Protein AF-A0A960NWF8-F1 (afdb_monomer_lite)

pLDDT: mean 80.09, std 14.73, range [43.69, 95.25]

Sequence (189 aa):
WFDFETLVAQGQIHANFGIGDVDDIAQVNILGATKLAMRRAIEGIYPPAAFEQKTEPDLFSSPEEIVKFQPTVSAKIIVDGLALRGFPYPHTGVVKGDARSLCIAMASIIAKVTRDRMLTALESEFPGYGFAQHKGYGTEEHRDALLRLGRTPHHREVFLRKLFAQRVDPDQVDFWAEAQAEENATWEP

Radius of gyration: 27.42 Å; chains: 1; bounding box: 74×62×81 Å

Secondary structure (DSSP, 8-state):
-HHHHHHHHTTS---------HHHHHHHHHHHHHHHHHHHHHHTTS-GGGGS-PPPP-TTS-HHHHHH---S----EEEESS--TT-SS-EEEETT-TTT-HHHHHHHHHHHHHHHHHHHHHHHHSTTS-HHHHTT---HHHHHHHHHH---TTS-HHHHHHHHS----GGGS-HHHHHHHHHTTS---

Foldseek 3Di:
DVVVVVCVVVVVDDWFWFFQALVNCVPQNPLRSVLVRVVRRVCVSPNPVLQDPDPQQDPPRDPVVNVPDDNPDPDEAEDEACDRPPRPGDYHYDDPVLVVDPVRVVNVVVVVVVLLVVQCVVCVVVPQQCCNPCVPPPDPSNLVSCVVVNDDSRDNVVVCCVSPVDPPPPVVPDPVVVVVVVVVPPDDD

Structure (mmCIF, N/CA/C/O backbone):
data_AF-A0A960NWF8-F1
#
_entry.id   AF-A0A960NWF8-F1
#
loop_
_atom_site.group_PDB
_atom_site.id
_atom_site.type_symbol
_atom_site.label_atom_id
_atom_site.label_alt_id
_atom_site.label_comp_id
_atom_site.label_asym_id
_atom_site.label_entity_id
_atom_site.label_seq_id
_atom_site.pdbx_PDB_ins_code
_atom_site.Cartn_x
_atom_site.Cartn_y
_atom_site.Cartn_z
_atom_site.occupancy
_atom_site.B_iso_or_equiv
_atom_site.auth_seq_id
_atom_site.auth_comp_id
_atom_site.auth_asym_id
_atom_site.auth_atom_id
_atom_site.pdbx_PDB_model_num
ATOM 1 N N . TRP A 1 1 ? -11.800 -23.552 5.200 1.00 52.88 1 TRP A N 1
ATOM 2 C CA . TRP A 1 1 ? -12.265 -22.803 4.012 1.00 52.88 1 TRP A CA 1
ATOM 3 C C . TRP A 1 1 ? -13.759 -22.524 4.084 1.00 52.88 1 TRP A C 1
ATOM 5 O O . TRP A 1 1 ? -14.101 -21.352 4.082 1.00 52.88 1 TRP A O 1
ATOM 15 N N . PHE A 1 2 ? -14.614 -23.536 4.284 1.00 57.06 2 PHE A N 1
ATOM 16 C CA . PHE A 1 2 ? -16.055 -23.340 4.540 1.00 57.06 2 PHE A CA 1
ATOM 17 C C . PHE A 1 2 ? -16.358 -22.362 5.690 1.00 57.06 2 PHE A C 1
ATOM 19 O O . PHE A 1 2 ? -17.230 -21.508 5.557 1.00 57.06 2 PHE A O 1
ATOM 26 N N . ASP A 1 3 ? -15.584 -22.418 6.778 1.00 71.12 3 ASP A N 1
ATOM 27 C CA . ASP A 1 3 ? -15.784 -21.508 7.913 1.00 71.12 3 ASP A CA 1
ATOM 28 C C . ASP A 1 3 ? -15.510 -20.041 7.552 1.00 71.12 3 ASP A C 1
ATOM 30 O O . ASP A 1 3 ? -16.239 -19.161 7.983 1.00 71.12 3 ASP A O 1
ATOM 34 N N . PHE A 1 4 ? -14.511 -19.753 6.708 1.00 67.50 4 PHE A N 1
ATOM 35 C CA . PHE A 1 4 ? -14.195 -18.375 6.309 1.00 67.50 4 PHE A CA 1
ATOM 36 C C . PHE A 1 4 ? -15.282 -17.780 5.410 1.00 67.50 4 PHE A C 1
ATOM 38 O O . PHE A 1 4 ? -15.725 -16.662 5.648 1.00 67.50 4 PHE A O 1
ATOM 45 N N . GLU A 1 5 ? -15.751 -18.532 4.410 1.00 71.81 5 GLU A N 1
ATOM 46 C CA . GLU A 1 5 ? -16.853 -18.090 3.545 1.00 71.81 5 GLU A CA 1
ATOM 47 C C . GLU A 1 5 ? -18.146 -17.889 4.340 1.00 71.81 5 GLU A C 1
ATOM 49 O O . GLU A 1 5 ? -18.874 -16.929 4.101 1.00 71.81 5 GLU A O 1
ATOM 54 N N . THR A 1 6 ? -18.382 -18.733 5.346 1.00 78.75 6 THR A N 1
ATOM 55 C CA . THR A 1 6 ? -19.509 -18.587 6.273 1.00 78.75 6 THR A CA 1
ATOM 56 C C . THR A 1 6 ? -19.376 -17.318 7.119 1.00 78.75 6 THR A C 1
ATOM 58 O O . THR A 1 6 ? -20.336 -16.560 7.228 1.00 78.75 6 THR A O 1
ATOM 61 N N . LEU A 1 7 ? -18.190 -17.035 7.666 1.00 77.12 7 LEU A N 1
ATOM 62 C CA . LEU A 1 7 ? -17.922 -15.820 8.447 1.00 77.12 7 LEU A CA 1
ATOM 63 C C . LEU A 1 7 ? -18.061 -14.545 7.603 1.00 77.12 7 LEU A C 1
ATOM 65 O O . LEU A 1 7 ? -18.583 -13.539 8.085 1.00 77.12 7 LEU A O 1
ATOM 69 N N . VAL A 1 8 ? -17.634 -14.583 6.339 1.00 76.56 8 VAL A N 1
ATOM 70 C CA . VAL A 1 8 ? -17.842 -13.480 5.389 1.00 76.56 8 VAL A CA 1
ATOM 71 C C . VAL A 1 8 ? -19.330 -13.318 5.067 1.00 76.56 8 VAL A C 1
ATOM 73 O O . VAL A 1 8 ? -19.843 -12.204 5.125 1.00 76.56 8 VAL A O 1
ATOM 76 N N . ALA A 1 9 ? -20.050 -14.412 4.796 1.00 77.69 9 ALA A N 1
ATOM 77 C CA . ALA A 1 9 ? -21.486 -14.382 4.506 1.00 77.69 9 ALA A CA 1
ATOM 78 C C . ALA A 1 9 ? -22.323 -13.881 5.695 1.00 77.69 9 ALA A C 1
ATOM 80 O O . ALA A 1 9 ? -23.347 -13.228 5.505 1.00 77.69 9 ALA A O 1
ATOM 81 N N . GLN A 1 10 ? -21.870 -14.147 6.919 1.00 83.38 10 GLN A N 1
ATOM 82 C CA . GLN A 1 10 ? -22.474 -13.650 8.156 1.00 83.38 10 GLN A CA 1
ATOM 83 C C . GLN A 1 10 ? -22.065 -12.207 8.496 1.00 83.38 10 GLN A C 1
ATOM 85 O O . GLN A 1 10 ? -22.509 -11.683 9.516 1.00 83.38 10 GLN A O 1
ATOM 90 N N . GLY A 1 11 ? -21.217 -11.563 7.684 1.00 76.31 11 GLY A N 1
ATOM 91 C CA . GLY A 1 11 ? -20.742 -10.199 7.934 1.00 76.31 11 GLY A CA 1
ATOM 92 C C . GLY A 1 11 ? -19.838 -10.082 9.164 1.00 76.31 11 GLY A C 1
ATOM 93 O O . GLY A 1 11 ? -19.737 -9.014 9.755 1.00 76.31 11 GLY A O 1
ATOM 94 N N . GLN A 1 12 ? -19.200 -11.175 9.589 1.00 79.06 12 GLN A N 1
ATOM 95 C CA . GLN A 1 12 ? -18.272 -11.168 10.725 1.00 79.06 12 GLN A CA 1
ATOM 96 C C . GLN A 1 12 ? -16.846 -10.804 10.304 1.00 79.06 12 GLN A C 1
ATOM 98 O O . GLN A 1 12 ? -16.050 -10.347 11.125 1.00 79.06 12 GLN A O 1
ATOM 103 N N . ILE A 1 13 ? -16.517 -10.991 9.023 1.00 82.00 13 ILE A N 1
ATOM 104 C CA . ILE A 1 13 ? -15.239 -10.595 8.435 1.00 82.00 13 ILE A CA 1
ATOM 105 C C . ILE A 1 13 ? -15.511 -9.730 7.211 1.00 82.00 13 ILE A C 1
ATOM 107 O O . ILE A 1 13 ? -16.174 -10.154 6.267 1.00 82.00 13 ILE A O 1
ATOM 111 N N . HIS A 1 14 ? -14.923 -8.539 7.210 1.00 85.06 14 HIS A N 1
ATOM 112 C CA . HIS A 1 14 ? -14.897 -7.654 6.057 1.00 85.06 14 HIS A CA 1
ATOM 113 C C . HIS A 1 14 ? -13.461 -7.503 5.567 1.00 85.06 14 HIS A C 1
ATOM 115 O O . HIS A 1 14 ? -12.535 -7.332 6.360 1.00 85.06 14 HIS A O 1
ATOM 121 N N . ALA A 1 15 ? -13.281 -7.552 4.252 1.00 86.56 15 ALA A N 1
ATOM 122 C CA . ALA A 1 15 ? -11.997 -7.354 3.605 1.00 86.56 15 ALA A CA 1
ATOM 123 C C . ALA A 1 15 ? -12.149 -6.301 2.510 1.00 86.56 15 ALA A C 1
ATOM 125 O O . ALA A 1 15 ? -13.003 -6.424 1.635 1.00 86.56 15 ALA A O 1
ATOM 126 N N . ASN A 1 16 ? -11.300 -5.281 2.554 1.00 91.12 16 ASN A N 1
ATOM 127 C CA . ASN A 1 16 ? -11.173 -4.293 1.495 1.00 91.12 16 ASN A CA 1
ATOM 128 C C . ASN A 1 16 ? -9.688 -3.953 1.304 1.00 91.12 16 ASN A C 1
ATOM 130 O O . ASN A 1 16 ? -8.864 -4.201 2.189 1.00 91.12 16 ASN A O 1
ATOM 134 N N . PHE A 1 17 ? -9.334 -3.417 0.144 1.00 93.31 17 PHE A N 1
ATOM 135 C CA . PHE A 1 17 ? -7.993 -2.952 -0.171 1.00 93.31 17 PHE A CA 1
ATOM 136 C C . PHE A 1 17 ? -8.062 -1.554 -0.782 1.00 93.31 17 PHE A C 1
ATOM 138 O O . PHE A 1 17 ? -8.995 -1.204 -1.496 1.00 93.31 17 PHE A O 1
ATOM 145 N N . GLY A 1 18 ? -7.039 -0.753 -0.511 1.00 94.50 18 GLY A N 1
ATOM 146 C CA . GLY A 1 18 ? -6.855 0.549 -1.131 1.00 94.50 18 GLY A CA 1
ATOM 147 C C . GLY A 1 18 ? -5.618 0.535 -2.012 1.00 94.50 18 GLY A C 1
ATOM 148 O O . GLY A 1 18 ? -4.640 -0.157 -1.725 1.00 94.50 18 GLY A O 1
ATOM 149 N N . ILE A 1 19 ? -5.664 1.308 -3.088 1.00 94.31 19 ILE A N 1
ATOM 150 C CA . ILE A 1 19 ? -4.536 1.507 -3.997 1.00 94.31 19 ILE A CA 1
ATOM 151 C C . ILE A 1 19 ? -3.941 2.883 -3.707 1.00 94.31 19 ILE A C 1
ATOM 153 O O . ILE A 1 19 ? -4.686 3.811 -3.407 1.00 94.31 19 ILE A O 1
ATOM 157 N N . GLY A 1 20 ? -2.616 2.995 -3.766 1.00 93.75 20 GLY A N 1
ATOM 158 C CA . GLY A 1 20 ? -1.896 4.260 -3.896 1.00 93.75 20 GLY A CA 1
ATOM 159 C C . GLY A 1 20 ? -1.115 4.191 -5.200 1.00 93.75 20 GLY A C 1
ATOM 160 O O . GLY A 1 20 ? -0.219 3.349 -5.318 1.00 93.75 20 GLY A O 1
ATOM 161 N N . ASP A 1 21 ? -1.520 4.970 -6.194 1.00 92.06 21 ASP A N 1
ATOM 162 C CA . ASP A 1 21 ? -0.979 4.881 -7.549 1.00 92.06 21 ASP A CA 1
ATOM 163 C C . ASP A 1 21 ? 0.317 5.695 -7.716 1.00 92.06 21 ASP A C 1
ATOM 165 O O . ASP A 1 21 ? 0.912 6.198 -6.757 1.00 92.06 21 ASP A O 1
ATOM 169 N N . VAL A 1 22 ? 0.826 5.750 -8.947 1.00 91.25 22 VAL A N 1
ATOM 170 C CA . VAL A 1 22 ? 2.068 6.467 -9.254 1.00 91.25 22 VAL A CA 1
ATOM 171 C C . VAL A 1 22 ? 1.901 7.978 -9.088 1.00 91.25 22 VAL A C 1
ATOM 173 O O . VAL A 1 22 ? 2.852 8.632 -8.651 1.00 91.25 22 VAL A O 1
ATOM 176 N N . ASP A 1 23 ? 0.710 8.513 -9.350 1.00 91.50 23 ASP A N 1
ATOM 177 C CA . ASP A 1 23 ? 0.408 9.936 -9.211 1.00 91.50 23 ASP A CA 1
ATOM 178 C C . ASP A 1 23 ? 0.328 10.326 -7.732 1.00 91.50 23 ASP A C 1
ATOM 180 O O . ASP A 1 23 ? 0.939 11.316 -7.320 1.00 91.50 23 ASP A O 1
ATOM 184 N N . ASP A 1 24 ? -0.304 9.497 -6.897 1.00 91.88 24 ASP A N 1
ATOM 185 C CA . ASP A 1 24 ? -0.288 9.640 -5.441 1.00 91.88 24 ASP A CA 1
ATOM 186 C C . ASP A 1 24 ? 1.165 9.660 -4.927 1.00 91.88 24 ASP A C 1
ATOM 188 O O . ASP A 1 24 ? 1.549 10.518 -4.128 1.00 91.88 24 ASP A O 1
ATOM 192 N N . ILE A 1 25 ? 2.016 8.740 -5.401 1.00 91.25 25 ILE A N 1
ATOM 193 C CA . ILE A 1 25 ? 3.436 8.687 -5.008 1.00 91.25 25 ILE A CA 1
ATOM 194 C C . ILE A 1 25 ? 4.177 9.954 -5.444 1.00 91.25 25 ILE A C 1
ATOM 196 O O . ILE A 1 25 ? 5.028 10.443 -4.694 1.00 91.25 25 ILE A O 1
ATOM 200 N N . ALA A 1 26 ? 3.880 10.486 -6.628 1.00 88.56 26 ALA A N 1
ATOM 201 C CA . ALA A 1 26 ? 4.483 11.719 -7.119 1.00 88.56 26 ALA A CA 1
ATOM 202 C C . ALA A 1 26 ? 4.068 12.938 -6.276 1.00 88.56 26 ALA A C 1
ATOM 204 O O . ALA A 1 26 ? 4.905 13.801 -6.009 1.00 88.56 26 ALA A O 1
ATOM 205 N N . GLN A 1 27 ? 2.817 12.985 -5.811 1.00 91.25 27 GLN A N 1
ATOM 206 C CA . GLN A 1 27 ? 2.274 14.099 -5.028 1.00 91.25 27 GLN A CA 1
ATOM 207 C C . GLN A 1 27 ? 2.697 14.068 -3.556 1.00 91.25 27 GLN A C 1
ATOM 209 O O . GLN A 1 27 ? 3.082 15.095 -2.997 1.00 91.25 27 GLN A O 1
ATOM 214 N N . VAL A 1 28 ? 2.609 12.903 -2.906 1.00 90.56 28 VAL A N 1
ATOM 215 C CA . VAL A 1 28 ? 2.734 12.789 -1.442 1.00 90.56 28 VAL A CA 1
ATOM 216 C C . VAL A 1 28 ? 3.849 11.857 -0.983 1.00 90.56 28 VAL A C 1
ATOM 218 O O . VAL A 1 28 ? 3.893 11.531 0.199 1.00 90.56 28 VAL A O 1
ATOM 221 N N . ASN A 1 29 ? 4.765 11.465 -1.877 1.00 91.94 29 ASN A N 1
ATOM 222 C CA . ASN A 1 29 ? 5.831 10.476 -1.666 1.00 91.94 29 ASN A CA 1
ATOM 223 C C . ASN A 1 29 ? 5.324 9.052 -1.352 1.00 91.94 29 ASN A C 1
ATOM 225 O O . ASN A 1 29 ? 4.137 8.804 -1.150 1.00 91.94 29 ASN A O 1
ATOM 229 N N . ILE A 1 30 ? 6.244 8.081 -1.301 1.00 90.19 30 ILE A N 1
ATOM 230 C CA . ILE A 1 30 ? 5.895 6.664 -1.104 1.00 90.19 30 ILE A CA 1
ATOM 231 C C . ILE A 1 30 ? 5.232 6.381 0.254 1.00 90.19 30 ILE A C 1
ATOM 233 O O . ILE A 1 30 ? 4.310 5.568 0.334 1.00 90.19 30 ILE A O 1
ATOM 237 N N . LEU A 1 31 ? 5.663 7.059 1.323 1.00 91.44 31 LEU A N 1
ATOM 238 C CA . LEU A 1 31 ? 5.079 6.890 2.654 1.00 91.44 31 LEU A CA 1
ATOM 239 C C . LEU A 1 31 ? 3.694 7.543 2.724 1.00 91.44 31 LEU A C 1
ATOM 241 O O . LEU A 1 31 ? 2.781 6.977 3.325 1.00 91.44 31 LEU A O 1
ATOM 245 N N . GLY A 1 32 ? 3.513 8.708 2.097 1.00 92.19 32 GLY A N 1
ATOM 246 C CA . GLY A 1 32 ? 2.207 9.356 1.983 1.00 92.19 32 GLY A CA 1
ATOM 247 C C . GLY A 1 32 ? 1.216 8.521 1.178 1.00 92.19 32 GLY A C 1
ATOM 248 O O . GLY A 1 32 ? 0.111 8.280 1.658 1.00 92.19 32 GLY A O 1
ATOM 249 N N . ALA A 1 33 ? 1.631 7.991 0.026 1.00 93.44 33 ALA A N 1
ATOM 250 C CA . ALA A 1 33 ? 0.800 7.117 -0.799 1.00 93.44 33 ALA A CA 1
ATOM 251 C C . ALA A 1 33 ? 0.422 5.823 -0.062 1.00 93.44 33 ALA A C 1
ATOM 253 O O . ALA A 1 33 ? -0.719 5.375 -0.137 1.00 93.44 33 ALA A O 1
ATOM 254 N N . THR A 1 34 ? 1.342 5.264 0.734 1.00 93.12 34 THR A N 1
ATOM 255 C CA . THR A 1 34 ? 1.047 4.113 1.605 1.00 93.12 34 THR A CA 1
ATOM 256 C C . THR A 1 34 ? -0.038 4.455 2.630 1.00 93.12 34 THR A C 1
ATOM 258 O O . THR A 1 34 ? -1.005 3.708 2.775 1.00 93.12 34 THR A O 1
ATOM 261 N N . LYS A 1 35 ? 0.068 5.609 3.307 1.00 93.94 35 LYS A N 1
ATOM 262 C CA . LYS A 1 35 ? -0.966 6.080 4.247 1.00 93.94 35 LYS A CA 1
ATOM 263 C C . LYS A 1 35 ? -2.312 6.302 3.555 1.00 93.94 35 LYS A C 1
ATOM 265 O O . LYS A 1 35 ? -3.348 5.966 4.121 1.00 93.94 35 LYS A O 1
ATOM 270 N N . LEU A 1 36 ? -2.301 6.840 2.339 1.00 93.81 36 LEU A N 1
ATOM 271 C CA . LEU A 1 36 ? -3.507 7.074 1.551 1.00 93.81 36 LEU A CA 1
ATOM 272 C C . LEU A 1 36 ? -4.181 5.761 1.132 1.00 93.81 36 LEU A C 1
ATOM 274 O O . LEU A 1 36 ? -5.393 5.626 1.284 1.00 93.81 36 LEU A O 1
ATOM 278 N N . ALA A 1 37 ? -3.400 4.776 0.688 1.00 95.25 37 ALA A N 1
ATOM 279 C CA . ALA A 1 37 ? -3.887 3.438 0.371 1.00 95.25 37 ALA A CA 1
ATOM 280 C C . ALA A 1 37 ? -4.506 2.756 1.603 1.00 95.25 37 ALA A C 1
ATOM 282 O O . ALA A 1 37 ? -5.609 2.221 1.525 1.00 95.25 37 ALA A O 1
ATOM 283 N N . MET A 1 38 ? -3.845 2.836 2.764 1.00 94.25 38 MET A N 1
ATOM 284 C CA . MET A 1 38 ? -4.387 2.319 4.027 1.00 94.25 38 MET A CA 1
ATOM 285 C C . MET A 1 38 ? -5.692 3.018 4.418 1.00 94.25 38 MET A C 1
ATOM 287 O O . MET A 1 38 ? -6.641 2.349 4.817 1.00 94.25 38 MET A O 1
ATOM 291 N N . ARG A 1 39 ? -5.774 4.346 4.264 1.00 92.62 39 ARG A N 1
ATOM 292 C CA . ARG A 1 39 ? -7.006 5.102 4.523 1.00 92.62 39 ARG A CA 1
ATOM 293 C C . ARG A 1 39 ? -8.147 4.625 3.622 1.00 92.62 39 ARG A C 1
ATOM 295 O O . ARG A 1 39 ? -9.194 4.261 4.138 1.00 92.62 39 ARG A O 1
ATOM 302 N N . ARG A 1 40 ? -7.914 4.540 2.306 1.00 94.50 40 ARG A N 1
ATOM 303 C CA . ARG A 1 40 ? -8.896 4.043 1.322 1.00 94.50 40 ARG A CA 1
ATOM 304 C C . ARG A 1 40 ? -9.381 2.625 1.667 1.00 94.50 40 ARG A C 1
ATOM 306 O O . ARG A 1 40 ? -10.570 2.349 1.555 1.00 94.50 40 ARG A O 1
ATOM 313 N N . ALA A 1 41 ? -8.486 1.746 2.129 1.00 92.94 41 ALA A N 1
ATOM 314 C CA . ALA A 1 41 ? -8.846 0.390 2.552 1.00 92.94 41 ALA A CA 1
ATOM 315 C C . ALA A 1 41 ? -9.791 0.385 3.766 1.00 92.94 41 ALA A C 1
ATOM 317 O O . ALA A 1 41 ? -10.760 -0.366 3.794 1.00 92.94 41 ALA A O 1
ATOM 318 N N . ILE A 1 42 ? -9.509 1.228 4.761 1.00 89.88 42 ILE A N 1
ATOM 319 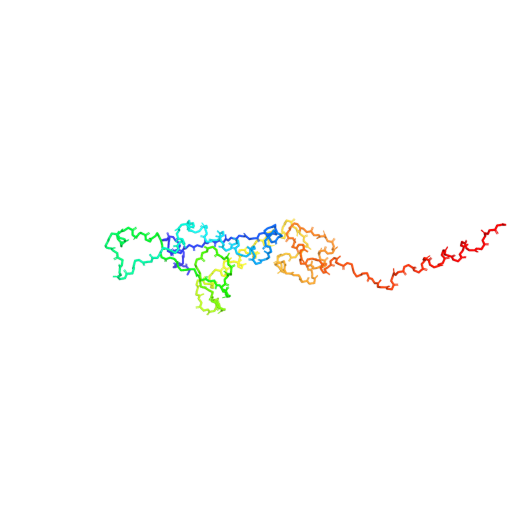C CA . ILE A 1 42 ? -10.281 1.329 6.005 1.00 89.88 42 ILE A CA 1
ATOM 320 C C . ILE A 1 42 ? -11.653 1.969 5.753 1.00 89.88 42 ILE A C 1
ATOM 322 O O . ILE A 1 42 ? -12.676 1.416 6.159 1.00 89.88 42 ILE A O 1
ATOM 326 N N . GLU A 1 43 ? -11.677 3.095 5.037 1.00 89.94 43 GLU A N 1
ATOM 327 C CA . GLU A 1 43 ? -12.899 3.837 4.683 1.00 89.94 43 GLU A CA 1
ATOM 328 C C . GLU A 1 43 ? -13.846 3.018 3.798 1.00 89.94 43 GLU A C 1
ATOM 330 O O . GLU A 1 43 ? -15.055 3.235 3.796 1.00 89.94 43 GLU A O 1
ATOM 335 N N . GLY A 1 44 ? -13.305 2.054 3.053 1.00 88.38 44 GLY A N 1
ATOM 336 C CA . GLY A 1 44 ? -14.095 1.134 2.252 1.00 88.38 44 GLY A CA 1
ATOM 337 C C . GLY A 1 44 ? -14.759 0.005 3.051 1.00 88.38 44 GLY A C 1
ATOM 338 O O . GLY A 1 44 ? -15.545 -0.743 2.472 1.00 88.38 44 GLY A O 1
ATOM 339 N N . ILE A 1 45 ? -14.439 -0.165 4.339 1.00 86.31 45 ILE A N 1
ATOM 340 C CA . ILE A 1 45 ? -15.116 -1.126 5.228 1.00 86.31 45 ILE A CA 1
ATOM 341 C C . ILE A 1 45 ? -16.145 -0.401 6.095 1.00 86.31 45 ILE A C 1
ATOM 343 O O . ILE A 1 45 ? -17.301 -0.815 6.152 1.00 86.31 45 ILE A O 1
ATOM 347 N N . TYR A 1 46 ? -15.732 0.683 6.755 1.00 83.62 46 TYR A N 1
ATOM 348 C CA . TYR A 1 46 ? -16.598 1.488 7.614 1.00 83.62 46 TYR A CA 1
ATOM 349 C C . TYR A 1 46 ? -16.444 2.981 7.301 1.00 83.62 46 TYR A C 1
ATOM 351 O O . TYR A 1 46 ? -15.366 3.414 6.889 1.00 83.62 46 TYR A O 1
ATOM 359 N N . PRO A 1 47 ? -17.487 3.799 7.534 1.00 81.44 47 PRO A N 1
ATOM 360 C CA . PRO A 1 47 ? -17.391 5.243 7.350 1.00 81.44 47 PRO A CA 1
ATOM 361 C C . PRO A 1 47 ? -16.342 5.859 8.295 1.00 81.44 47 PRO A C 1
ATOM 363 O O . PRO A 1 47 ? -16.172 5.362 9.405 1.00 81.44 47 PRO A O 1
ATOM 366 N N . PRO A 1 48 ? -15.692 6.984 7.939 1.00 79.38 48 PRO A N 1
ATOM 367 C CA . PRO A 1 48 ? -14.669 7.621 8.780 1.00 79.38 48 PRO A CA 1
ATOM 368 C C . PRO A 1 48 ? -15.101 7.866 10.235 1.00 79.38 48 PRO A C 1
ATOM 370 O O . PRO A 1 48 ? -14.313 7.659 11.154 1.00 79.38 48 PRO A O 1
ATOM 373 N N . ALA A 1 49 ? -16.374 8.225 10.446 1.00 75.06 49 ALA A N 1
ATOM 374 C CA . ALA A 1 49 ? -16.963 8.467 11.766 1.00 75.06 49 ALA A CA 1
ATOM 375 C C . ALA A 1 49 ? -16.954 7.233 12.694 1.00 75.06 49 ALA A C 1
ATOM 377 O O . ALA A 1 49 ? -17.096 7.366 13.907 1.00 75.06 49 ALA A O 1
ATOM 378 N N . ALA A 1 50 ? -16.791 6.024 12.146 1.00 73.94 50 ALA A N 1
ATOM 379 C CA . ALA A 1 50 ? -16.662 4.793 12.923 1.00 73.94 50 ALA A CA 1
ATOM 380 C C . ALA A 1 50 ? -15.301 4.655 13.625 1.00 73.94 50 ALA A C 1
ATOM 382 O O . ALA A 1 50 ? -15.196 3.898 14.585 1.00 73.94 50 ALA A O 1
ATOM 383 N N . PHE A 1 51 ? -14.272 5.364 13.154 1.00 73.62 51 PHE A N 1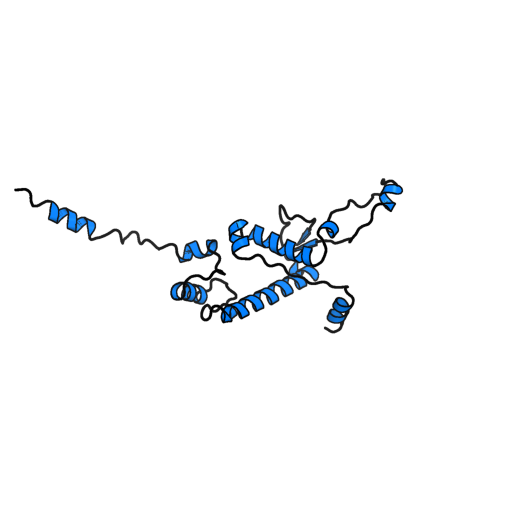
ATOM 384 C CA . PHE A 1 51 ? -12.904 5.272 13.676 1.00 73.62 51 PHE A CA 1
ATOM 385 C C . PHE A 1 51 ? -12.513 6.461 14.556 1.00 73.62 51 PHE A C 1
ATOM 387 O O . PHE A 1 51 ? -11.362 6.563 14.984 1.00 73.62 51 PHE A O 1
ATOM 394 N N . GLU A 1 52 ? -13.449 7.373 14.816 1.00 67.44 52 GLU A N 1
ATOM 395 C CA . GLU A 1 52 ? -13.235 8.458 15.762 1.00 67.44 52 GLU A CA 1
ATOM 396 C C . GLU A 1 52 ? -13.030 7.884 17.163 1.00 67.44 52 GLU A C 1
ATOM 398 O O . GLU A 1 52 ? -13.816 7.069 17.650 1.00 67.44 52 GLU A O 1
ATOM 403 N N . GLN A 1 53 ? -11.963 8.330 17.827 1.00 60.84 53 GLN A N 1
ATOM 404 C CA . GLN A 1 53 ? -11.720 8.011 19.226 1.00 60.84 53 GLN A CA 1
ATOM 405 C C . GLN A 1 53 ? -12.738 8.780 20.072 1.00 60.84 53 GLN A C 1
ATOM 407 O O . GLN A 1 53 ? -12.469 9.878 20.554 1.00 60.84 53 GLN A O 1
ATOM 412 N N . LYS A 1 54 ? -13.942 8.229 20.220 1.00 61.09 54 LYS A N 1
ATOM 413 C CA . LYS A 1 54 ? -14.877 8.717 21.229 1.00 61.09 54 LYS A CA 1
ATOM 414 C C . LYS A 1 54 ? -14.302 8.293 22.579 1.00 61.09 54 LYS A C 1
ATOM 416 O O . LYS A 1 54 ? -14.117 7.099 22.809 1.00 61.09 54 LYS A O 1
ATOM 421 N N . THR A 1 55 ? -13.951 9.254 23.430 1.00 58.59 55 THR A N 1
ATOM 422 C CA . THR A 1 55 ? -13.500 8.980 24.798 1.00 58.59 55 THR A CA 1
ATOM 423 C C . THR A 1 55 ? -14.579 8.151 25.482 1.00 58.59 55 THR A C 1
ATOM 425 O O . THR A 1 55 ? -15.721 8.603 25.569 1.00 58.59 55 THR A O 1
ATOM 428 N N . GLU A 1 56 ? -14.251 6.924 25.889 1.00 61.22 56 GLU A N 1
ATOM 429 C CA . GLU A 1 56 ? -15.188 6.124 26.672 1.00 61.22 56 GLU A CA 1
ATOM 430 C C . GLU A 1 56 ? -15.500 6.889 27.966 1.00 61.22 56 GLU A C 1
ATOM 432 O O . GLU A 1 56 ? -14.567 7.410 28.588 1.00 61.22 56 GLU A O 1
ATOM 437 N N . PRO A 1 57 ? -16.782 6.995 28.357 1.00 64.44 57 PRO A N 1
ATOM 438 C CA . PRO A 1 57 ? -17.156 7.542 29.647 1.00 64.44 57 PRO A CA 1
ATOM 439 C C . PRO A 1 57 ? -16.399 6.781 30.738 1.00 64.44 57 PRO A C 1
ATOM 441 O O . PRO A 1 57 ? -16.469 5.553 30.818 1.00 64.44 57 PRO A O 1
ATOM 444 N N . ASP A 1 58 ? -15.636 7.502 31.544 1.00 69.56 58 ASP A N 1
ATOM 445 C CA . ASP A 1 58 ? -14.923 6.943 32.682 1.00 69.56 58 ASP A CA 1
ATOM 446 C C . ASP A 1 58 ? -15.844 6.811 33.908 1.00 69.56 58 ASP A C 1
ATOM 448 O O . ASP A 1 58 ? -17.025 7.162 33.886 1.00 69.56 58 ASP A O 1
ATOM 452 N N . LEU A 1 59 ? -15.295 6.312 35.020 1.00 68.88 59 LEU A N 1
ATOM 453 C CA . LEU A 1 59 ? -16.031 6.166 36.283 1.00 68.88 59 LEU A CA 1
ATOM 454 C C . LEU A 1 59 ? -16.571 7.492 36.854 1.00 68.88 59 LEU A C 1
ATOM 456 O O . LEU A 1 59 ? -17.399 7.453 37.763 1.00 68.88 59 LEU A O 1
ATOM 460 N N . PHE A 1 60 ? -16.099 8.638 36.358 1.00 78.38 60 PHE A N 1
ATOM 461 C CA . PHE A 1 60 ? -16.494 9.974 36.806 1.00 78.38 60 PHE A CA 1
ATOM 462 C C . PHE A 1 60 ? -17.464 10.663 35.841 1.00 78.38 60 PHE A C 1
ATOM 464 O O . PHE A 1 60 ? -17.922 11.771 36.123 1.00 78.38 60 PHE A O 1
ATOM 471 N N . SER A 1 61 ? -17.794 10.013 34.727 1.00 80.38 61 SER A N 1
ATOM 472 C CA . SER A 1 61 ? -18.707 10.545 33.727 1.00 80.38 61 SER A CA 1
ATOM 473 C C . SER A 1 61 ? -20.141 10.550 34.247 1.00 80.38 61 SER A C 1
ATOM 475 O O . SER A 1 61 ? -20.588 9.629 34.939 1.00 80.38 61 SER A O 1
ATOM 477 N N . SER A 1 62 ? -20.884 11.605 33.925 1.00 80.50 62 SER A N 1
ATOM 478 C CA . SER A 1 62 ? -22.268 11.737 34.367 1.00 80.50 62 SER A CA 1
ATOM 479 C C . SER A 1 62 ? -23.158 10.649 33.740 1.00 80.50 62 SER A C 1
ATOM 481 O O . SER A 1 62 ? -22.907 10.201 32.616 1.00 80.50 62 SER A O 1
ATOM 483 N N . PRO A 1 63 ? -24.255 10.242 34.408 1.00 73.25 63 PRO A N 1
ATOM 484 C CA . PRO A 1 63 ? -25.200 9.271 33.851 1.00 73.25 63 PRO A CA 1
ATOM 485 C C . PRO A 1 63 ? -25.751 9.674 32.472 1.00 73.25 63 PRO A C 1
ATOM 487 O O . PRO A 1 63 ? -26.042 8.818 31.641 1.00 73.25 63 PRO A O 1
ATOM 490 N N . GLU A 1 64 ? -25.861 10.977 32.203 1.00 75.81 64 GLU A N 1
ATOM 491 C CA . GLU A 1 64 ? -26.313 11.516 30.918 1.00 75.81 64 GLU A CA 1
ATOM 492 C C . GLU A 1 64 ? -25.260 11.373 29.808 1.00 75.81 64 GLU A C 1
ATOM 494 O O . GLU A 1 64 ? -25.614 11.111 28.656 1.00 75.81 64 GLU A O 1
ATOM 499 N N . GLU A 1 65 ? -23.973 11.516 30.135 1.00 68.56 65 GLU A N 1
ATOM 500 C CA . GLU A 1 65 ? -22.853 11.310 29.205 1.00 68.56 65 GLU A CA 1
ATOM 501 C C . GLU A 1 65 ? -22.696 9.832 28.841 1.00 68.56 65 GLU A C 1
ATOM 503 O O . GLU A 1 65 ? -22.497 9.510 27.669 1.00 68.56 65 GLU A O 1
ATOM 508 N N . ILE A 1 66 ? -22.889 8.933 29.812 1.00 67.00 66 ILE A N 1
ATOM 509 C CA . ILE A 1 66 ? -22.872 7.480 29.593 1.00 67.00 66 ILE A CA 1
ATOM 510 C C . ILE A 1 66 ? -24.001 7.061 28.638 1.00 67.00 66 ILE A C 1
ATOM 512 O O . ILE A 1 66 ? -23.769 6.290 27.711 1.00 67.00 66 ILE A O 1
ATOM 516 N N . VAL A 1 67 ? -25.214 7.598 28.814 1.00 69.75 67 VAL A N 1
ATOM 517 C CA . VAL A 1 67 ? -26.374 7.278 27.957 1.00 69.75 67 VAL A CA 1
ATOM 518 C C . VAL A 1 67 ? -26.248 7.881 26.551 1.00 69.75 67 VAL A C 1
ATOM 520 O O . VAL A 1 67 ? -26.719 7.286 25.580 1.00 69.75 67 VAL A O 1
ATOM 523 N N . LYS A 1 68 ? -25.603 9.045 26.408 1.00 68.19 68 LYS A N 1
ATOM 524 C CA . LYS A 1 68 ? -25.333 9.671 25.098 1.00 68.19 68 LYS A CA 1
ATOM 525 C C . LYS A 1 68 ? -24.188 9.005 24.336 1.00 68.19 68 LYS A C 1
ATOM 527 O O . LYS A 1 68 ? -24.091 9.181 23.119 1.00 68.19 68 LYS A O 1
ATOM 532 N N . PHE A 1 69 ? -23.325 8.254 25.015 1.00 63.53 69 PHE A N 1
ATOM 533 C CA . PHE A 1 69 ? -22.226 7.548 24.377 1.00 63.53 69 PHE A CA 1
ATOM 534 C C . PHE A 1 69 ? -22.746 6.346 23.584 1.00 63.53 69 PHE A C 1
ATOM 536 O O . PHE A 1 69 ? -22.957 5.254 24.103 1.00 63.53 69 PHE A O 1
ATOM 543 N N . GLN A 1 70 ? -22.939 6.552 22.284 1.00 58.41 70 GLN A N 1
ATOM 544 C CA . GLN A 1 70 ? -23.148 5.473 21.326 1.00 58.41 70 GLN A CA 1
ATOM 545 C C . GLN A 1 70 ? -21.822 5.196 20.604 1.00 58.41 70 GLN A C 1
ATOM 547 O O . GLN A 1 70 ? -21.458 5.951 19.685 1.00 58.41 70 GLN A O 1
ATOM 552 N N . PRO A 1 71 ? -21.062 4.159 21.005 1.00 55.19 71 PRO A N 1
ATOM 553 C CA . PRO A 1 71 ? -19.937 3.701 20.212 1.00 55.19 71 PRO A CA 1
ATOM 554 C C . PRO A 1 71 ? -20.507 3.091 18.934 1.00 55.19 71 PRO A C 1
ATOM 556 O O . PRO A 1 71 ? -21.210 2.085 18.966 1.00 55.19 71 PRO A O 1
ATOM 559 N N . THR A 1 72 ? -20.242 3.732 17.797 1.00 55.38 72 THR A N 1
ATOM 560 C CA . THR A 1 72 ? -20.731 3.252 16.500 1.00 55.38 72 THR A CA 1
ATOM 561 C C . THR A 1 72 ? -20.048 1.927 16.141 1.00 55.38 72 THR A C 1
ATOM 563 O O . THR A 1 72 ? -20.689 1.036 15.596 1.00 55.38 72 THR A O 1
ATOM 566 N N . VAL A 1 73 ? -18.766 1.778 16.506 1.00 59.00 73 VAL A N 1
ATOM 567 C CA . VAL A 1 73 ? -17.998 0.523 16.482 1.00 59.00 73 VAL A CA 1
ATOM 568 C C . VAL A 1 73 ? -16.803 0.666 17.436 1.00 59.00 73 VAL A C 1
ATOM 570 O O . VAL A 1 73 ? -16.100 1.671 17.385 1.00 59.00 73 VAL A O 1
ATOM 573 N N . SER A 1 74 ? -16.538 -0.324 18.294 1.00 65.75 74 SER A N 1
ATOM 574 C CA . SER A 1 74 ? -15.266 -0.399 19.037 1.00 65.75 74 SER A CA 1
ATOM 575 C C . SER A 1 74 ? -14.222 -1.059 18.131 1.00 65.75 74 SER A C 1
ATOM 577 O O . SER A 1 74 ? -14.041 -2.276 18.140 1.00 65.75 74 SER A O 1
ATOM 579 N N . ALA A 1 75 ? -13.608 -0.269 17.246 1.00 73.31 75 ALA A N 1
ATOM 580 C CA . ALA A 1 75 ? -12.647 -0.761 16.263 1.00 73.31 75 ALA A CA 1
ATOM 581 C C . ALA A 1 75 ? -11.212 -0.401 16.668 1.00 73.31 75 ALA A C 1
ATOM 583 O O . ALA A 1 75 ? -10.855 0.769 16.798 1.00 73.31 75 ALA A O 1
ATOM 584 N N . LYS A 1 76 ? -10.356 -1.416 16.822 1.00 83.44 76 LYS A N 1
ATOM 585 C CA . LYS A 1 76 ? -8.917 -1.229 17.042 1.00 83.44 76 LYS A CA 1
ATOM 586 C C . LYS A 1 76 ? -8.154 -1.419 15.737 1.00 83.44 76 LYS A C 1
ATOM 588 O O . LYS A 1 76 ? -8.159 -2.509 15.171 1.00 83.44 76 LYS A O 1
ATOM 593 N N . ILE A 1 77 ? -7.436 -0.385 15.303 1.00 89.06 77 ILE A N 1
ATOM 594 C CA . ILE A 1 77 ? -6.568 -0.455 14.123 1.00 89.06 77 ILE A CA 1
ATOM 595 C C . ILE A 1 77 ? -5.162 -0.877 14.554 1.00 89.06 77 ILE A C 1
ATOM 597 O O . ILE A 1 77 ? -4.533 -0.246 15.410 1.00 89.06 77 ILE A O 1
ATOM 601 N N . ILE A 1 78 ? -4.654 -1.939 13.934 1.00 92.19 78 ILE A N 1
ATOM 602 C CA . ILE A 1 78 ? -3.273 -2.401 14.087 1.00 92.19 78 ILE A CA 1
ATOM 603 C C . ILE A 1 78 ? -2.574 -2.382 12.731 1.00 92.19 78 ILE A C 1
ATOM 605 O O . ILE A 1 78 ? -3.146 -2.796 11.725 1.00 92.19 78 ILE A O 1
ATOM 609 N N . VAL A 1 79 ? -1.347 -1.871 12.707 1.00 93.31 79 VAL A N 1
ATOM 610 C CA . VAL A 1 79 ? -0.558 -1.669 11.486 1.00 93.31 79 VAL A CA 1
ATOM 611 C C . VAL A 1 79 ? 0.766 -2.403 11.631 1.00 93.31 79 VAL A C 1
ATOM 613 O O . VAL A 1 79 ? 1.378 -2.361 12.698 1.00 93.31 79 VAL A O 1
ATOM 616 N N . ASP A 1 80 ? 1.218 -3.066 10.569 1.00 93.75 80 ASP A N 1
ATOM 617 C CA . ASP A 1 80 ? 2.546 -3.676 10.555 1.00 93.75 80 ASP A CA 1
ATOM 618 C C . ASP A 1 80 ? 3.645 -2.605 10.536 1.00 93.75 80 ASP A C 1
ATOM 620 O O . ASP A 1 80 ? 3.629 -1.683 9.718 1.00 93.75 80 ASP A O 1
ATOM 624 N N . GLY A 1 81 ? 4.616 -2.738 11.434 1.00 92.00 81 GLY A N 1
ATOM 625 C CA . GLY A 1 81 ? 5.749 -1.829 11.565 1.00 92.00 81 GLY A CA 1
ATOM 626 C C . GLY A 1 81 ? 5.578 -0.771 12.655 1.00 92.00 81 GLY A C 1
ATOM 627 O O . GLY A 1 81 ? 5.006 -1.010 13.719 1.00 92.00 81 GLY A O 1
ATOM 628 N N . LEU A 1 82 ? 6.181 0.396 12.425 1.00 90.38 82 LEU A N 1
ATOM 629 C CA . LEU A 1 82 ? 6.173 1.510 13.373 1.00 90.38 82 LEU A CA 1
ATOM 630 C C . LEU A 1 82 ? 4.876 2.319 13.271 1.00 90.38 82 LEU A C 1
ATOM 632 O O . LEU A 1 82 ? 4.225 2.347 12.230 1.00 90.38 82 LEU A O 1
ATOM 636 N N . ALA A 1 83 ? 4.538 3.028 14.349 1.00 87.69 83 ALA A N 1
ATOM 637 C CA . ALA A 1 83 ? 3.411 3.954 14.347 1.00 87.69 83 ALA A CA 1
ATOM 638 C C . ALA A 1 83 ? 3.576 5.026 13.252 1.00 87.69 83 ALA A C 1
ATOM 640 O O . ALA A 1 83 ? 4.630 5.662 13.122 1.00 87.69 83 ALA A O 1
ATOM 641 N N . LEU A 1 84 ? 2.520 5.231 12.466 1.00 89.44 84 LEU A N 1
ATOM 642 C CA . LEU A 1 84 ? 2.508 6.127 11.318 1.00 89.44 84 LEU A CA 1
ATOM 643 C C . LEU A 1 84 ? 2.224 7.560 11.772 1.00 89.44 84 LEU A C 1
ATOM 645 O O . LEU A 1 84 ? 1.115 7.907 12.181 1.00 89.44 84 LEU A O 1
ATOM 649 N N . ARG A 1 85 ? 3.223 8.437 11.645 1.00 87.62 85 ARG A N 1
ATOM 650 C CA . ARG A 1 85 ? 3.039 9.867 11.930 1.00 87.62 85 ARG A CA 1
ATOM 651 C C . ARG A 1 85 ? 2.054 10.501 10.942 1.00 87.62 85 ARG A C 1
ATOM 653 O O . ARG A 1 85 ? 2.209 10.379 9.719 1.00 87.62 85 ARG A O 1
ATOM 660 N N . GLY A 1 86 ? 1.067 11.219 11.482 1.00 85.56 86 GLY A N 1
ATOM 661 C CA . GLY A 1 86 ? 0.044 11.917 10.699 1.00 85.56 86 GLY A CA 1
ATOM 662 C C . GLY A 1 86 ? -0.889 10.973 9.937 1.00 85.56 86 GLY A C 1
ATOM 663 O O . GLY A 1 86 ? -1.275 11.284 8.813 1.00 85.56 86 GLY A O 1
ATOM 664 N N . PHE A 1 87 ? -1.168 9.790 10.488 1.00 88.06 87 PHE A N 1
ATOM 665 C CA . PHE A 1 87 ? -2.273 8.945 10.037 1.00 88.06 87 PHE A CA 1
ATOM 666 C C . PHE A 1 87 ? -3.569 9.411 10.727 1.00 88.06 87 PHE A C 1
ATOM 668 O O . PHE A 1 87 ? -3.520 9.688 11.925 1.00 88.06 87 PHE A O 1
ATOM 675 N N . PRO A 1 88 ? -4.700 9.538 10.006 1.00 85.94 88 PRO A N 1
ATOM 676 C CA . PRO A 1 88 ? -5.896 10.207 10.524 1.00 85.94 88 PRO A CA 1
ATOM 677 C C . PRO A 1 88 ? -6.640 9.416 11.606 1.00 85.94 88 PRO A C 1
ATOM 679 O O . PRO A 1 88 ? -7.459 9.998 12.307 1.00 85.94 88 PRO A O 1
ATOM 682 N N . TYR A 1 89 ? -6.362 8.116 11.752 1.00 86.75 89 TYR A N 1
ATOM 683 C CA . TYR A 1 89 ? -7.062 7.256 12.704 1.00 86.75 89 TYR A CA 1
ATOM 684 C C . TYR A 1 89 ? -6.161 6.796 13.856 1.00 86.75 89 TYR A C 1
ATOM 686 O O . TYR A 1 89 ? -4.972 6.521 13.636 1.00 86.75 89 TYR A O 1
ATOM 694 N N . PRO A 1 90 ? -6.714 6.640 15.073 1.00 86.06 90 PRO A N 1
ATOM 695 C CA . PRO A 1 90 ? -6.013 6.012 16.185 1.00 86.06 90 PRO A CA 1
ATOM 696 C C . PRO A 1 90 ? -5.582 4.592 15.814 1.00 86.06 90 PRO A C 1
ATOM 698 O O . PRO A 1 90 ? -6.392 3.777 15.378 1.00 86.06 90 PRO A O 1
ATOM 701 N N . HIS A 1 91 ? -4.298 4.280 15.976 1.00 89.81 91 HIS A N 1
ATOM 702 C CA . HIS A 1 91 ? -3.753 2.985 15.578 1.00 89.81 91 HIS A CA 1
ATOM 703 C C . HIS A 1 91 ? -2.566 2.576 16.449 1.00 89.81 91 HIS A C 1
ATOM 705 O O . HIS A 1 91 ? -1.902 3.404 17.072 1.00 89.81 91 HIS A O 1
ATOM 711 N N . THR A 1 92 ? -2.283 1.276 16.476 1.00 90.81 92 THR A N 1
ATOM 712 C CA . THR A 1 92 ? -1.100 0.703 17.130 1.00 90.81 92 THR A CA 1
ATOM 713 C C . THR A 1 92 ? -0.175 0.090 16.082 1.00 90.81 92 THR A C 1
ATOM 715 O O . THR A 1 92 ? -0.589 -0.794 15.335 1.00 90.81 92 THR A O 1
ATOM 718 N N . GLY A 1 93 ? 1.082 0.535 16.037 1.00 92.44 93 GLY A N 1
ATOM 719 C CA . GLY A 1 93 ? 2.123 -0.119 15.241 1.00 92.44 93 GLY A CA 1
ATOM 720 C C . GLY A 1 93 ? 2.623 -1.393 15.926 1.00 92.44 93 GLY A C 1
ATOM 721 O O . GLY A 1 93 ? 2.918 -1.378 17.123 1.00 92.44 93 GLY A O 1
ATOM 722 N N . VAL A 1 94 ? 2.719 -2.491 15.180 1.00 93.06 94 VAL A N 1
ATOM 723 C CA . VAL A 1 94 ? 3.238 -3.778 15.648 1.00 93.06 94 VAL A CA 1
ATOM 724 C C . VAL A 1 94 ? 4.420 -4.176 14.774 1.00 93.06 94 VAL A C 1
ATOM 726 O O . VAL A 1 94 ? 4.254 -4.546 13.618 1.00 93.06 94 VAL A O 1
ATOM 729 N N . VAL A 1 95 ? 5.632 -4.140 15.329 1.00 93.00 95 VAL A N 1
ATOM 730 C CA . VAL A 1 95 ? 6.842 -4.570 14.612 1.00 93.00 95 VAL A CA 1
ATOM 731 C C . VAL A 1 95 ? 6.782 -6.075 14.338 1.00 93.00 95 VAL A C 1
ATOM 733 O O . VAL A 1 95 ? 6.616 -6.855 15.285 1.00 93.00 95 VAL A O 1
ATOM 736 N N . LYS A 1 96 ? 6.961 -6.462 13.062 1.00 89.56 96 LYS A N 1
ATOM 737 C CA . LYS A 1 96 ? 6.770 -7.838 12.560 1.00 89.56 96 LYS A CA 1
ATOM 738 C C . LYS A 1 96 ? 5.368 -8.344 12.897 1.00 89.56 96 LYS A C 1
ATOM 740 O O . LYS A 1 96 ? 5.190 -9.388 13.530 1.00 89.56 96 LYS A O 1
ATOM 745 N N . GLY A 1 97 ? 4.381 -7.507 12.602 1.00 87.31 97 GLY A N 1
ATOM 746 C CA . GLY A 1 97 ? 2.989 -7.731 12.951 1.00 87.31 97 GLY A CA 1
ATOM 747 C C . GLY A 1 97 ? 2.395 -8.929 12.223 1.00 87.31 97 GLY A C 1
ATOM 748 O O . GLY A 1 97 ? 1.553 -9.614 12.794 1.00 87.31 97 GLY A O 1
ATOM 749 N N . ASP A 1 98 ? 2.881 -9.231 11.024 1.00 87.38 98 ASP A N 1
ATOM 750 C CA . ASP A 1 98 ? 2.510 -10.405 10.232 1.00 87.38 98 ASP A CA 1
ATOM 751 C C . ASP A 1 98 ? 2.757 -11.733 10.969 1.00 87.38 98 ASP A C 1
ATOM 753 O O . ASP A 1 98 ? 1.907 -12.619 10.956 1.00 87.38 98 ASP A O 1
ATOM 757 N N . ALA A 1 99 ? 3.865 -11.852 11.697 1.00 88.12 99 ALA A N 1
ATOM 758 C CA . ALA A 1 99 ? 4.182 -13.031 12.503 1.00 88.12 99 ALA A CA 1
ATOM 759 C C . ALA A 1 99 ? 3.464 -13.055 13.867 1.00 88.12 99 ALA A C 1
ATOM 761 O O . ALA A 1 99 ? 3.518 -14.057 14.579 1.00 88.12 99 ALA A O 1
ATOM 762 N N . ARG A 1 100 ? 2.837 -11.943 14.272 1.00 88.12 100 ARG A N 1
ATOM 763 C CA . ARG A 1 100 ? 2.310 -11.732 15.635 1.00 88.12 100 ARG A CA 1
ATOM 764 C C . ARG A 1 100 ? 0.801 -11.516 15.694 1.00 88.12 100 ARG A C 1
ATOM 766 O O . ARG A 1 100 ? 0.230 -11.556 16.781 1.00 88.12 100 ARG A O 1
ATOM 773 N N . SER A 1 101 ? 0.155 -11.259 14.562 1.00 91.19 101 SER A N 1
ATOM 774 C CA . SER A 1 101 ? -1.271 -10.975 14.469 1.00 91.19 101 SER A CA 1
ATOM 775 C C . SER A 1 101 ? -1.865 -11.584 13.208 1.00 91.19 101 SER A C 1
ATOM 777 O O . SER A 1 101 ? -1.455 -11.262 12.093 1.00 91.19 101 SER A O 1
ATOM 779 N N . LEU A 1 102 ? -2.908 -12.396 13.389 1.00 88.88 102 LEU A N 1
ATOM 780 C CA . LEU A 1 102 ? -3.661 -12.983 12.282 1.00 88.88 102 LEU A CA 1
ATOM 781 C C . LEU A 1 102 ? -4.297 -11.911 11.387 1.00 88.88 102 LEU A C 1
ATOM 783 O O . LEU A 1 102 ? -4.297 -12.068 10.173 1.00 88.88 102 LEU A O 1
ATOM 787 N N . CYS A 1 103 ? -4.784 -10.799 11.949 1.00 89.19 103 CYS A N 1
ATOM 788 C CA . CYS A 1 103 ? -5.372 -9.720 11.151 1.00 89.19 103 CYS A CA 1
ATOM 789 C C . CYS A 1 103 ? -4.334 -9.055 10.241 1.00 89.19 103 CYS A C 1
ATOM 791 O O . CYS A 1 103 ? -4.620 -8.795 9.074 1.00 89.19 103 CYS A O 1
ATOM 793 N N . ILE A 1 104 ? -3.119 -8.826 10.753 1.00 92.62 104 ILE A N 1
ATOM 794 C CA . ILE A 1 104 ? -2.025 -8.261 9.955 1.00 92.62 104 ILE A CA 1
ATOM 795 C C . ILE A 1 104 ? -1.587 -9.266 8.884 1.00 92.62 104 ILE A C 1
ATOM 797 O O . ILE A 1 104 ? -1.453 -8.891 7.722 1.00 92.62 104 ILE A O 1
ATOM 801 N N . ALA A 1 105 ? -1.448 -10.548 9.234 1.00 90.69 105 ALA A N 1
ATOM 802 C CA . ALA A 1 105 ? -1.124 -11.600 8.271 1.00 90.69 105 ALA A CA 1
ATOM 803 C C . ALA A 1 105 ? -2.159 -11.686 7.133 1.00 90.69 105 ALA A C 1
ATOM 805 O O . ALA A 1 105 ? -1.790 -11.718 5.958 1.00 90.69 105 ALA A O 1
ATOM 806 N N . MET A 1 106 ? -3.456 -11.661 7.464 1.00 90.44 106 MET A N 1
ATOM 807 C CA . MET A 1 106 ? -4.540 -11.662 6.477 1.00 90.44 106 MET A CA 1
ATOM 808 C C . MET A 1 106 ? -4.485 -10.429 5.569 1.00 90.44 106 MET A C 1
ATOM 810 O O . MET A 1 106 ? -4.569 -10.569 4.348 1.00 90.44 106 MET A O 1
ATOM 814 N N . ALA A 1 107 ? -4.283 -9.235 6.136 1.00 91.88 107 ALA A N 1
ATOM 815 C CA . ALA A 1 107 ? -4.144 -8.004 5.360 1.00 91.88 107 ALA A CA 1
ATOM 816 C C . ALA A 1 107 ? -2.945 -8.062 4.396 1.00 91.88 107 ALA A C 1
ATOM 818 O O . ALA A 1 107 ? -3.077 -7.689 3.228 1.00 91.88 107 ALA A O 1
ATOM 819 N N . SER A 1 108 ? -1.803 -8.595 4.841 1.00 93.75 108 SER A N 1
ATOM 820 C CA . SER A 1 108 ? -0.609 -8.781 4.006 1.00 93.75 108 SER A CA 1
ATOM 821 C C . SER A 1 108 ? -0.851 -9.744 2.843 1.00 93.75 108 SER A C 1
ATOM 823 O O . SER A 1 108 ? -0.423 -9.466 1.719 1.00 93.75 108 SER A O 1
ATOM 825 N N . ILE A 1 109 ? -1.576 -10.846 3.071 1.00 92.38 109 ILE A N 1
ATOM 826 C CA . ILE A 1 109 ? -1.951 -11.795 2.011 1.00 92.38 109 ILE A CA 1
ATOM 827 C C . ILE A 1 109 ? -2.860 -11.116 0.985 1.00 92.38 109 ILE A C 1
ATOM 829 O O . ILE A 1 109 ? -2.587 -11.203 -0.213 1.00 92.38 109 ILE A O 1
ATOM 833 N N . ILE A 1 110 ? -3.900 -10.408 1.438 1.00 91.06 110 ILE A N 1
ATOM 834 C CA . ILE A 1 110 ? -4.820 -9.678 0.552 1.00 91.06 110 ILE A CA 1
ATOM 835 C C . ILE A 1 110 ? -4.038 -8.669 -0.292 1.00 91.06 110 ILE A C 1
ATOM 837 O O . ILE A 1 110 ? -4.143 -8.681 -1.517 1.00 91.06 110 ILE A O 1
ATOM 841 N N . ALA A 1 111 ? -3.191 -7.849 0.333 1.00 92.44 111 ALA A N 1
ATOM 842 C CA . ALA A 1 111 ? -2.387 -6.856 -0.371 1.00 92.44 111 ALA A CA 1
ATOM 843 C C . ALA A 1 111 ? -1.462 -7.496 -1.421 1.00 92.44 111 ALA A C 1
ATOM 845 O O . ALA A 1 111 ? -1.397 -7.028 -2.562 1.00 92.44 111 ALA A O 1
ATOM 846 N N . LYS A 1 112 ? -0.770 -8.586 -1.065 1.00 93.00 112 LYS A N 1
ATOM 847 C CA . LYS A 1 112 ? 0.156 -9.291 -1.960 1.00 93.00 112 LYS A CA 1
ATOM 848 C C . LYS A 1 112 ? -0.566 -9.923 -3.147 1.00 93.00 112 LYS A C 1
ATOM 850 O O . LYS A 1 112 ? -0.164 -9.694 -4.286 1.00 93.00 112 LYS A O 1
ATOM 855 N N . VAL A 1 113 ? -1.632 -10.683 -2.896 1.00 93.56 113 VAL A N 1
ATOM 856 C CA . VAL A 1 113 ? -2.389 -11.381 -3.947 1.00 93.56 113 VAL A CA 1
ATOM 857 C C . VAL A 1 113 ? -3.056 -10.381 -4.889 1.00 93.56 113 VAL A C 1
ATOM 859 O O . VAL A 1 113 ? -2.981 -10.552 -6.107 1.00 93.56 113 VAL A O 1
ATOM 862 N N . THR A 1 114 ? -3.656 -9.313 -4.358 1.00 93.19 114 THR A N 1
ATOM 863 C CA . THR A 1 114 ? -4.264 -8.256 -5.177 1.00 93.19 114 THR A CA 1
ATOM 864 C C . THR A 1 114 ? -3.220 -7.566 -6.049 1.00 93.19 114 THR A C 1
ATOM 866 O O . THR A 1 114 ? -3.404 -7.476 -7.262 1.00 93.19 114 THR A O 1
ATOM 869 N N . ARG A 1 115 ? -2.082 -7.155 -5.475 1.00 93.75 115 ARG A N 1
ATOM 870 C CA . ARG A 1 115 ? -1.000 -6.514 -6.236 1.00 93.75 115 ARG A CA 1
ATOM 871 C C . ARG A 1 115 ? -0.444 -7.429 -7.329 1.00 93.75 115 ARG A C 1
ATOM 873 O O . ARG A 1 115 ? -0.222 -6.976 -8.449 1.00 93.75 115 ARG A O 1
ATOM 880 N N . ASP A 1 116 ? -0.230 -8.705 -7.026 1.00 92.38 116 ASP A N 1
ATOM 881 C CA . ASP A 1 116 ? 0.315 -9.657 -7.994 1.00 92.38 116 ASP A CA 1
ATOM 882 C C . ASP A 1 116 ? -0.639 -9.893 -9.170 1.00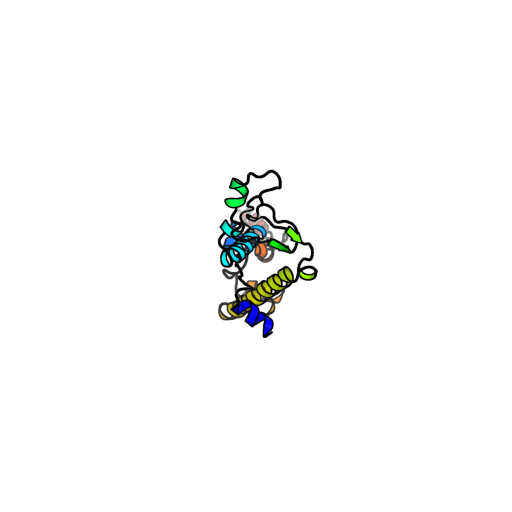 92.38 116 ASP A C 1
ATOM 884 O O . ASP A 1 116 ? -0.167 -10.000 -10.304 1.00 92.38 116 ASP A O 1
ATOM 888 N N . ARG A 1 117 ? -1.957 -9.918 -8.919 1.00 93.06 117 ARG A N 1
ATOM 889 C CA . ARG A 1 117 ? -2.991 -9.984 -9.965 1.00 93.06 117 ARG A CA 1
ATOM 890 C C . ARG A 1 117 ? -2.987 -8.737 -10.845 1.00 93.06 117 ARG A C 1
ATOM 892 O O . ARG A 1 117 ? -3.008 -8.877 -12.063 1.00 93.06 117 ARG A O 1
ATOM 899 N N . MET A 1 118 ? -2.902 -7.543 -10.251 1.00 92.62 118 MET A N 1
ATOM 900 C CA . MET A 1 118 ? -2.833 -6.282 -11.004 1.00 92.62 118 MET A CA 1
ATOM 901 C C . MET A 1 118 ? -1.617 -6.245 -11.934 1.00 92.62 118 MET A C 1
ATOM 903 O O . MET A 1 118 ? -1.731 -5.848 -13.085 1.00 92.62 118 MET A O 1
ATOM 907 N N . LEU A 1 119 ? -0.457 -6.708 -11.467 1.00 91.44 119 LEU A N 1
ATOM 908 C CA . LEU A 1 119 ? 0.770 -6.720 -12.271 1.00 91.44 119 LEU A CA 1
ATOM 909 C C . LEU A 1 119 ? 0.762 -7.801 -13.356 1.00 91.44 119 LEU A C 1
ATOM 911 O O . LEU A 1 119 ? 1.348 -7.610 -14.416 1.00 91.44 119 LEU A O 1
ATOM 915 N N . THR A 1 120 ? 0.085 -8.924 -13.117 1.00 91.75 120 THR A N 1
ATOM 916 C CA . THR A 1 120 ? -0.157 -9.920 -14.167 1.00 91.75 120 THR A CA 1
ATOM 917 C C . THR A 1 120 ? -1.108 -9.381 -15.238 1.00 91.75 120 THR A C 1
ATOM 919 O O . THR A 1 120 ? -0.858 -9.603 -16.417 1.00 91.75 120 THR A O 1
ATOM 922 N N . ALA A 1 121 ? -2.157 -8.645 -14.857 1.00 92.25 121 ALA A N 1
ATOM 923 C CA . ALA A 1 121 ? -3.025 -7.967 -15.822 1.00 92.25 121 ALA A CA 1
ATOM 924 C C . ALA A 1 121 ? -2.248 -6.908 -16.623 1.00 92.25 121 ALA A C 1
ATOM 926 O O . ALA A 1 121 ? -2.376 -6.845 -17.842 1.00 92.25 121 ALA A O 1
ATOM 927 N N . LEU A 1 122 ? -1.357 -6.170 -15.956 1.00 91.94 122 LEU A N 1
ATOM 928 C CA . LEU A 1 122 ? -0.534 -5.136 -16.578 1.00 91.94 122 LEU A CA 1
ATOM 929 C C . LEU A 1 122 ? 0.399 -5.671 -17.675 1.00 91.94 122 LEU A C 1
ATOM 931 O O . LEU A 1 122 ? 0.662 -4.966 -18.642 1.00 91.94 122 LEU A O 1
ATOM 935 N N . GLU A 1 123 ? 0.864 -6.919 -17.572 1.00 91.19 123 GLU A N 1
ATOM 936 C CA . GLU A 1 123 ? 1.638 -7.564 -18.646 1.00 91.19 123 GLU A CA 1
ATOM 937 C C . GLU A 1 123 ? 0.839 -7.661 -19.953 1.00 91.19 123 GLU A C 1
ATOM 939 O O . GLU A 1 123 ? 1.415 -7.580 -21.032 1.00 91.19 123 GLU A O 1
ATOM 944 N N . SER A 1 124 ? -0.487 -7.812 -19.872 1.00 90.50 124 SER A N 1
ATOM 945 C CA . SER A 1 124 ? -1.338 -7.875 -21.068 1.00 90.50 124 SER A CA 1
ATOM 946 C C . SER A 1 124 ? -1.465 -6.510 -21.750 1.00 90.50 124 SER A C 1
ATOM 948 O O . SER A 1 124 ? -1.610 -6.446 -22.967 1.00 90.50 124 SER A O 1
ATOM 950 N N . GLU A 1 125 ? -1.394 -5.424 -20.978 1.00 91.69 125 GLU A N 1
ATOM 951 C CA . GLU A 1 125 ? -1.444 -4.046 -21.482 1.00 91.69 125 GLU A CA 1
ATOM 952 C C . GLU A 1 125 ? -0.075 -3.563 -21.985 1.00 91.69 125 GLU A C 1
ATOM 954 O O . GLU A 1 125 ? 0.010 -2.851 -22.984 1.00 91.69 125 GLU A O 1
ATOM 959 N N . PHE A 1 126 ? 1.002 -3.983 -21.317 1.00 90.56 126 PHE A N 1
ATOM 960 C CA . PHE A 1 126 ? 2.385 -3.623 -21.628 1.00 90.56 126 PHE A CA 1
ATOM 961 C C . PHE A 1 126 ? 3.237 -4.890 -21.801 1.00 90.56 126 PHE A C 1
ATOM 963 O O . PHE A 1 126 ? 4.030 -5.232 -20.914 1.00 90.56 126 PHE A O 1
ATOM 970 N N . PRO A 1 127 ? 3.086 -5.602 -22.932 1.00 90.00 127 PRO A N 1
ATOM 971 C CA . PRO A 1 127 ? 3.783 -6.859 -23.156 1.00 90.00 127 PRO A CA 1
ATOM 972 C C . PRO A 1 127 ? 5.294 -6.659 -23.286 1.00 90.00 127 PRO A C 1
ATOM 974 O O . PRO A 1 127 ? 5.772 -5.712 -23.914 1.00 90.00 127 PRO A O 1
ATOM 977 N N . GLY A 1 128 ? 6.062 -7.596 -22.728 1.00 87.81 128 GLY A N 1
ATOM 978 C CA . GLY A 1 128 ? 7.518 -7.638 -22.884 1.00 87.81 128 GLY A CA 1
ATOM 979 C C . GLY A 1 128 ? 8.301 -6.848 -21.834 1.00 87.81 128 GLY A C 1
ATOM 980 O O . GLY A 1 128 ? 9.529 -6.776 -21.949 1.00 87.81 128 GLY A O 1
ATOM 981 N N . TYR A 1 129 ? 7.615 -6.300 -20.824 1.00 89.31 129 TYR A N 1
ATOM 982 C CA . TYR A 1 129 ? 8.235 -5.733 -19.623 1.00 89.31 129 TYR A CA 1
ATOM 983 C C . TYR A 1 129 ? 8.522 -6.773 -18.542 1.00 89.31 129 TYR A C 1
ATOM 985 O O . TYR A 1 129 ? 9.404 -6.524 -17.726 1.00 89.31 129 TYR A O 1
ATOM 993 N N . GLY A 1 130 ? 7.812 -7.908 -18.527 1.00 88.50 130 GLY A N 1
ATOM 994 C CA . GLY A 1 130 ? 8.006 -8.974 -17.539 1.00 88.50 130 GLY A CA 1
ATOM 995 C C . GLY A 1 130 ? 7.281 -8.747 -16.206 1.00 88.50 130 GLY A C 1
ATOM 996 O O . GLY A 1 130 ? 7.588 -9.421 -15.214 1.00 88.50 130 GLY A O 1
ATOM 997 N N . PHE A 1 131 ? 6.290 -7.848 -16.157 1.00 89.12 131 PHE A N 1
ATOM 998 C CA . PHE A 1 131 ? 5.516 -7.502 -14.961 1.00 89.12 131 PHE A CA 1
ATOM 999 C C . PHE A 1 131 ? 4.911 -8.725 -14.272 1.00 89.12 131 PHE A C 1
ATOM 1001 O O . PHE A 1 131 ? 4.887 -8.789 -13.038 1.00 89.12 131 PHE A O 1
ATOM 1008 N N . ALA A 1 132 ? 4.481 -9.724 -15.045 1.00 86.25 132 ALA A N 1
ATOM 1009 C CA . ALA A 1 132 ? 3.943 -10.968 -14.507 1.00 86.25 132 ALA A CA 1
ATOM 1010 C C . ALA A 1 132 ? 4.972 -11.767 -13.683 1.00 86.25 132 ALA A C 1
ATOM 1012 O O . ALA A 1 132 ? 4.571 -12.450 -12.736 1.00 86.25 132 ALA A O 1
ATOM 1013 N N . GLN A 1 133 ? 6.268 -11.658 -13.991 1.00 87.00 133 GLN A N 1
ATOM 1014 C CA . GLN A 1 133 ? 7.349 -12.402 -13.339 1.00 87.00 133 GLN A CA 1
ATOM 1015 C C . GLN A 1 133 ? 7.928 -11.629 -12.152 1.00 87.00 133 GLN A C 1
ATOM 1017 O O . GLN A 1 133 ? 7.798 -12.053 -11.004 1.00 87.00 133 GLN A O 1
ATOM 1022 N N . HIS A 1 134 ? 8.515 -10.458 -12.405 1.00 89.31 134 HIS A N 1
ATOM 1023 C CA . HIS A 1 134 ? 9.242 -9.700 -11.383 1.00 89.31 134 HIS A CA 1
ATOM 1024 C C . HIS A 1 134 ? 8.350 -8.707 -10.623 1.00 89.31 134 HIS A C 1
ATOM 1026 O O . HIS A 1 134 ? 8.851 -7.936 -9.811 1.00 89.31 134 HIS A O 1
ATOM 1032 N N . LYS A 1 135 ? 7.036 -8.650 -10.881 1.00 88.12 135 LYS A N 1
ATOM 1033 C CA . LYS A 1 135 ? 6.064 -7.830 -10.126 1.00 88.12 135 LYS A CA 1
ATOM 1034 C C . LYS A 1 135 ? 6.446 -6.339 -9.995 1.00 88.12 135 LYS A C 1
ATOM 1036 O O . LYS A 1 135 ? 6.195 -5.691 -8.970 1.00 88.12 135 LYS A O 1
ATOM 1041 N N . GLY A 1 136 ? 7.079 -5.791 -11.031 1.00 82.62 136 GLY A N 1
ATOM 1042 C CA . GLY A 1 136 ? 7.560 -4.403 -11.060 1.00 82.62 136 GLY A CA 1
ATOM 1043 C C . GLY A 1 136 ? 8.748 -4.105 -10.132 1.00 82.62 136 GLY A C 1
ATOM 1044 O O . GLY A 1 136 ? 9.054 -2.937 -9.891 1.00 82.62 136 GLY A O 1
ATOM 1045 N N . TYR A 1 137 ? 9.414 -5.123 -9.572 1.00 86.06 137 TYR A N 1
ATOM 1046 C CA . TYR A 1 137 ? 10.731 -4.949 -8.958 1.00 86.06 137 TYR A CA 1
ATOM 1047 C C . TYR A 1 137 ? 11.781 -4.679 -10.045 1.00 86.06 137 TYR A C 1
ATOM 1049 O O . TYR A 1 137 ? 11.694 -5.231 -11.137 1.00 86.06 137 TYR A O 1
ATOM 1057 N N . GLY A 1 138 ? 12.761 -3.820 -9.745 1.00 84.00 138 GLY A N 1
ATOM 1058 C CA . GLY A 1 138 ? 13.807 -3.397 -10.685 1.00 84.00 138 GLY A CA 1
ATOM 1059 C C . GLY A 1 138 ? 14.890 -4.453 -10.907 1.00 84.00 138 GLY A C 1
ATOM 1060 O O . GLY A 1 138 ? 16.063 -4.183 -10.634 1.00 84.00 138 GLY A O 1
ATOM 1061 N N . THR A 1 139 ? 14.499 -5.648 -11.352 1.00 88.25 139 THR A N 1
ATOM 1062 C CA . THR A 1 139 ? 15.425 -6.716 -11.752 1.00 88.25 139 THR A CA 1
ATOM 1063 C C . THR A 1 139 ? 16.193 -6.316 -13.010 1.00 88.25 139 THR A C 1
ATOM 1065 O O . THR A 1 139 ? 15.915 -5.278 -13.613 1.00 88.25 139 THR A O 1
ATOM 1068 N N . GLU A 1 140 ? 17.208 -7.092 -13.374 1.00 87.50 140 GLU A N 1
ATOM 1069 C CA . GLU A 1 140 ? 17.990 -6.831 -14.585 1.00 87.50 140 GLU A CA 1
ATOM 1070 C C . GLU A 1 140 ? 17.109 -6.858 -15.830 1.00 87.50 140 GLU A C 1
ATOM 1072 O O . GLU A 1 140 ? 17.089 -5.888 -16.582 1.00 87.50 140 GLU A O 1
ATOM 1077 N N . GLU A 1 141 ? 16.237 -7.857 -15.925 1.00 88.44 141 GLU A N 1
ATOM 1078 C CA . GLU A 1 141 ? 15.293 -8.011 -17.028 1.00 88.44 141 GLU A CA 1
ATOM 1079 C C . GLU A 1 141 ? 14.351 -6.806 -17.137 1.00 88.44 141 GLU A C 1
ATOM 1081 O O . GLU A 1 141 ? 14.059 -6.330 -18.234 1.00 88.44 141 GLU A O 1
ATOM 1086 N N . HIS A 1 142 ? 13.901 -6.269 -15.997 1.00 90.31 142 HIS A N 1
ATOM 1087 C CA . HIS A 1 142 ? 13.028 -5.100 -15.993 1.00 90.31 142 HIS A CA 1
ATOM 1088 C C . HIS A 1 142 ? 13.758 -3.824 -16.427 1.00 90.31 142 HIS A C 1
ATOM 1090 O O . HIS A 1 142 ? 13.180 -2.985 -17.118 1.00 90.31 142 HIS A O 1
ATOM 1096 N N . ARG A 1 143 ? 15.029 -3.660 -16.034 1.00 87.50 143 ARG A N 1
ATOM 1097 C CA . ARG A 1 143 ? 15.856 -2.526 -16.476 1.00 87.50 143 ARG A CA 1
ATOM 1098 C C . ARG A 1 143 ? 16.131 -2.601 -17.975 1.00 87.50 143 ARG A C 1
ATOM 1100 O O . ARG A 1 143 ? 16.005 -1.584 -18.650 1.00 87.50 143 ARG A O 1
ATOM 1107 N N . ASP A 1 144 ? 16.420 -3.786 -18.496 1.00 89.12 144 ASP A N 1
ATOM 1108 C CA . ASP A 1 144 ? 16.656 -3.991 -19.927 1.00 89.12 144 ASP A CA 1
ATOM 1109 C C . ASP A 1 144 ? 15.392 -3.727 -20.747 1.00 89.12 144 ASP A C 1
ATOM 1111 O O . ASP A 1 144 ? 15.436 -3.058 -21.783 1.0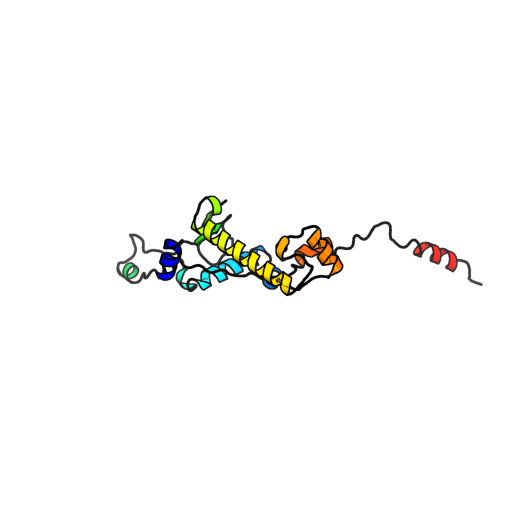0 89.12 144 ASP A O 1
ATOM 1115 N N . ALA A 1 145 ? 14.234 -4.185 -20.264 1.00 89.62 145 ALA A N 1
ATOM 1116 C CA . ALA A 1 145 ? 12.953 -3.866 -20.880 1.00 89.62 145 ALA A CA 1
ATOM 1117 C C . ALA A 1 145 ? 12.658 -2.359 -20.851 1.00 89.62 145 ALA A C 1
ATOM 1119 O O . ALA A 1 145 ? 12.213 -1.814 -21.857 1.00 89.62 145 ALA A O 1
ATOM 1120 N N . LEU A 1 146 ? 12.962 -1.673 -19.747 1.00 90.50 146 LEU A N 1
ATOM 1121 C CA . LEU A 1 146 ? 12.843 -0.217 -19.623 1.00 90.50 146 LEU A CA 1
ATOM 1122 C C . LEU A 1 146 ? 13.728 0.546 -20.616 1.00 90.50 146 LEU A C 1
ATOM 1124 O O . LEU A 1 146 ? 13.282 1.546 -21.176 1.00 90.50 146 LEU A O 1
ATOM 1128 N N . LEU A 1 147 ? 14.959 0.086 -20.848 1.00 87.50 147 LEU A N 1
ATOM 1129 C CA . LEU A 1 147 ? 15.869 0.687 -21.830 1.00 87.50 147 LEU A CA 1
ATOM 1130 C C . LEU A 1 147 ? 15.406 0.433 -23.272 1.00 87.50 147 LEU A C 1
ATOM 1132 O O . LEU A 1 147 ? 15.549 1.306 -24.123 1.00 87.50 147 LEU A O 1
ATOM 1136 N N . ARG A 1 148 ? 14.826 -0.742 -23.544 1.00 90.44 148 ARG A N 1
ATOM 1137 C CA . ARG A 1 148 ? 14.372 -1.150 -24.883 1.00 90.44 148 ARG A CA 1
ATOM 1138 C C . ARG A 1 148 ? 13.009 -0.576 -25.276 1.00 90.44 148 ARG A C 1
ATOM 1140 O O . ARG A 1 148 ? 12.821 -0.203 -26.428 1.00 90.44 148 ARG A O 1
ATOM 1147 N N . LEU A 1 149 ? 12.048 -0.571 -24.355 1.00 89.69 149 LEU A N 1
ATOM 1148 C CA . LEU A 1 149 ? 10.642 -0.220 -24.604 1.00 89.69 149 LEU A CA 1
ATOM 1149 C C . LEU A 1 149 ? 10.279 1.181 -24.088 1.00 89.69 149 LEU A C 1
ATOM 1151 O O . LEU A 1 149 ? 9.231 1.717 -24.440 1.00 89.69 149 LEU A O 1
ATOM 1155 N N . GLY A 1 150 ? 11.140 1.790 -23.271 1.00 88.06 150 GLY A N 1
ATOM 1156 C CA . GLY A 1 150 ? 10.886 3.075 -22.627 1.00 88.06 150 GLY A CA 1
ATOM 1157 C C . GLY A 1 150 ? 10.059 2.947 -21.346 1.00 88.06 150 GLY A C 1
ATOM 1158 O O . GLY A 1 150 ? 9.762 1.854 -20.864 1.00 88.06 150 GLY A O 1
ATOM 1159 N N . ARG A 1 151 ? 9.686 4.088 -20.757 1.00 89.56 151 ARG A N 1
ATOM 1160 C CA . ARG A 1 151 ? 8.868 4.145 -19.533 1.00 89.56 151 ARG A CA 1
ATOM 1161 C C . ARG A 1 151 ? 7.372 4.073 -19.844 1.00 89.56 151 ARG A C 1
ATOM 1163 O O . ARG A 1 151 ? 6.907 4.643 -20.824 1.00 89.56 151 ARG A O 1
ATOM 1170 N N . THR A 1 152 ? 6.618 3.451 -18.945 1.00 88.94 152 THR A N 1
ATOM 1171 C CA . THR A 1 152 ? 5.141 3.441 -18.950 1.00 88.94 152 THR A CA 1
ATOM 1172 C C . THR A 1 152 ? 4.588 4.352 -17.843 1.00 88.94 152 THR A C 1
ATOM 1174 O O . THR A 1 152 ? 5.333 4.664 -16.909 1.00 88.94 152 THR A O 1
ATOM 1177 N N . PRO A 1 153 ? 3.291 4.724 -17.868 1.00 88.88 153 PRO A N 1
ATOM 1178 C CA . PRO A 1 153 ? 2.655 5.502 -16.794 1.00 88.88 153 PRO A CA 1
ATOM 1179 C C . PRO A 1 153 ? 2.733 4.842 -15.406 1.00 88.88 153 PRO A C 1
ATOM 1181 O O . PRO A 1 153 ? 2.666 5.515 -14.385 1.00 88.88 153 PRO A O 1
ATOM 1184 N N . HIS A 1 154 ? 2.926 3.520 -15.353 1.00 89.12 154 HIS A N 1
ATOM 1185 C CA . HIS A 1 154 ? 3.038 2.764 -14.102 1.00 89.12 154 HIS A CA 1
ATOM 1186 C C . HIS A 1 154 ? 4.450 2.781 -13.501 1.00 89.12 154 HIS A C 1
ATOM 1188 O O . HIS A 1 154 ? 4.674 2.241 -12.411 1.00 89.12 154 HIS A O 1
ATOM 1194 N N . HIS A 1 155 ? 5.416 3.400 -14.180 1.00 90.12 155 HIS A N 1
ATOM 1195 C CA . HIS A 1 155 ? 6.760 3.548 -13.651 1.00 90.12 155 HIS A CA 1
ATOM 1196 C C . HIS A 1 155 ? 6.884 4.777 -12.758 1.00 90.12 155 HIS A C 1
ATOM 1198 O O . HIS A 1 155 ? 6.495 5.890 -13.092 1.00 90.12 155 HIS A O 1
ATOM 1204 N N . ARG A 1 156 ? 7.510 4.571 -11.603 1.00 87.50 156 ARG A N 1
ATOM 1205 C CA . ARG A 1 156 ? 7.700 5.610 -10.596 1.00 87.50 156 ARG A CA 1
ATOM 1206 C C . ARG A 1 156 ? 8.967 6.408 -10.906 1.00 87.50 156 ARG A C 1
ATOM 1208 O O . ARG A 1 156 ? 10.068 5.968 -10.572 1.00 87.50 156 ARG A O 1
ATOM 1215 N N . GLU A 1 157 ? 8.797 7.589 -11.492 1.00 81.31 157 GLU A N 1
ATOM 1216 C CA . GLU A 1 157 ? 9.871 8.461 -12.000 1.00 81.31 157 GLU A CA 1
ATOM 1217 C C . GLU A 1 157 ? 11.027 8.671 -11.003 1.00 81.31 157 GLU A C 1
ATOM 1219 O O . GLU A 1 157 ? 12.201 8.576 -11.358 1.00 81.31 157 GLU A O 1
ATOM 1224 N N . VAL A 1 158 ? 10.712 8.875 -9.717 1.00 78.12 158 VAL A N 1
ATOM 1225 C CA . VAL A 1 158 ? 11.712 9.092 -8.654 1.00 78.12 158 VAL A CA 1
ATOM 1226 C C . VAL A 1 158 ? 12.711 7.933 -8.546 1.00 78.12 158 VAL A C 1
ATOM 1228 O O . VAL A 1 158 ? 13.888 8.165 -8.268 1.00 78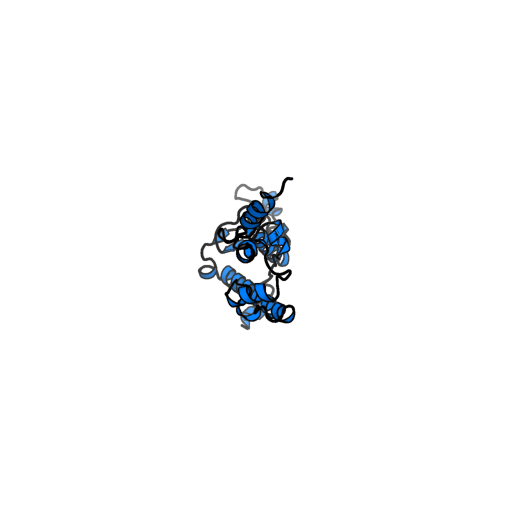.12 158 VAL A O 1
ATOM 1231 N N . PHE A 1 159 ? 12.275 6.698 -8.800 1.00 79.19 159 PHE A N 1
ATOM 1232 C CA . PHE A 1 159 ? 13.137 5.515 -8.739 1.00 79.19 159 PHE A CA 1
ATOM 1233 C C . PHE A 1 159 ? 13.906 5.267 -10.044 1.00 79.19 159 PHE A C 1
ATOM 1235 O O . PHE A 1 159 ? 14.920 4.572 -10.020 1.00 79.19 159 PHE A O 1
ATOM 1242 N N . LEU A 1 160 ? 13.473 5.862 -11.159 1.00 82.12 160 LEU A N 1
ATOM 1243 C CA . LEU A 1 160 ? 14.125 5.739 -12.464 1.00 82.12 160 LEU A CA 1
ATOM 1244 C C . LEU A 1 160 ? 15.288 6.719 -12.664 1.00 82.12 160 LEU A C 1
ATOM 1246 O O . LEU A 1 160 ? 16.124 6.500 -13.538 1.00 82.12 160 LEU A O 1
ATOM 1250 N N . ARG A 1 161 ? 15.398 7.761 -11.829 1.00 79.38 161 ARG A N 1
ATOM 1251 C CA . ARG A 1 161 ? 16.443 8.797 -11.937 1.00 79.38 161 ARG A CA 1
ATOM 1252 C C . ARG A 1 161 ? 17.858 8.236 -12.057 1.00 79.38 161 ARG A C 1
ATOM 1254 O O . ARG A 1 161 ? 18.642 8.755 -12.830 1.00 79.38 161 ARG A O 1
ATOM 1261 N N . LYS A 1 162 ? 18.188 7.174 -11.314 1.00 77.88 162 LYS A N 1
ATOM 1262 C CA . LYS A 1 162 ? 19.523 6.550 -11.367 1.00 77.88 162 LYS A CA 1
ATOM 1263 C C . LYS A 1 162 ? 19.765 5.732 -12.635 1.00 77.88 162 LYS A C 1
ATOM 1265 O O . LYS A 1 162 ? 20.915 5.539 -12.998 1.00 77.88 162 LYS A O 1
ATOM 1270 N N . LEU A 1 163 ? 18.702 5.228 -13.259 1.00 78.75 163 LEU A N 1
ATOM 1271 C CA . LEU A 1 163 ? 18.789 4.418 -14.472 1.00 78.75 163 LEU A CA 1
ATOM 1272 C C . LEU A 1 163 ? 18.995 5.298 -15.710 1.00 78.75 163 LEU A C 1
ATOM 1274 O O . LEU A 1 163 ? 19.778 4.943 -16.580 1.00 78.75 163 LEU A O 1
ATOM 1278 N N . PHE A 1 164 ? 18.316 6.449 -15.760 1.00 74.12 164 PHE A N 1
ATOM 1279 C CA . PHE A 1 164 ? 18.395 7.399 -16.878 1.00 74.12 164 PHE A CA 1
ATOM 1280 C C . PHE A 1 164 ? 19.327 8.589 -16.633 1.00 74.12 164 PHE A C 1
ATOM 1282 O O . PHE A 1 164 ? 19.497 9.416 -17.526 1.00 74.12 164 PHE A O 1
ATOM 1289 N N . ALA A 1 165 ? 19.942 8.699 -15.452 1.00 71.94 165 ALA A N 1
ATOM 1290 C CA . ALA A 1 165 ? 21.069 9.600 -15.267 1.00 71.94 165 ALA A CA 1
ATOM 1291 C C . ALA A 1 165 ? 22.188 9.123 -16.197 1.00 71.94 165 ALA A C 1
ATOM 1293 O O . ALA A 1 165 ? 22.826 8.104 -15.930 1.00 71.94 165 ALA A O 1
ATOM 1294 N N . GLN A 1 166 ? 22.372 9.833 -17.312 1.00 56.41 166 GLN A N 1
ATOM 1295 C CA . GLN A 1 166 ? 23.483 9.620 -18.228 1.00 56.41 166 GLN A CA 1
ATOM 1296 C C . GLN A 1 166 ? 24.765 9.536 -17.394 1.00 56.41 166 GLN A C 1
ATOM 1298 O O . GLN A 1 166 ? 25.078 10.458 -16.637 1.00 56.41 166 GLN A O 1
ATOM 1303 N N . ARG A 1 167 ? 25.504 8.426 -17.505 1.00 48.81 167 ARG A N 1
ATOM 1304 C CA . ARG A 1 167 ? 26.929 8.455 -17.184 1.00 48.81 167 ARG A CA 1
ATOM 1305 C C . ARG A 1 167 ? 27.546 9.402 -18.205 1.00 48.81 167 ARG A C 1
ATOM 1307 O O . ARG A 1 167 ? 27.832 8.987 -19.319 1.00 48.81 167 ARG A O 1
ATOM 1314 N N . VAL A 1 168 ? 27.657 10.678 -17.852 1.00 46.50 168 VAL A N 1
ATOM 1315 C CA . VAL A 1 168 ? 28.595 11.568 -18.527 1.00 46.50 168 VAL A CA 1
ATOM 1316 C C . VAL A 1 168 ? 29.960 11.014 -18.158 1.00 46.50 168 VAL A C 1
ATOM 1318 O O . VAL A 1 168 ? 30.356 11.078 -16.993 1.00 46.50 168 VAL A O 1
ATOM 1321 N N . ASP A 1 169 ? 30.595 10.344 -19.112 1.00 47.97 169 ASP A N 1
ATOM 1322 C CA . ASP A 1 169 ? 31.982 9.934 -18.981 1.00 47.97 169 ASP A CA 1
ATOM 1323 C C . ASP A 1 169 ? 32.826 11.220 -18.940 1.00 47.97 169 ASP A C 1
ATOM 1325 O O . ASP A 1 169 ? 32.744 12.006 -19.889 1.00 47.97 169 ASP A O 1
ATOM 1329 N N . PRO A 1 170 ? 33.569 11.505 -17.854 1.00 52.03 170 PRO A N 1
ATOM 1330 C CA . PRO A 1 170 ? 34.410 12.699 -17.778 1.00 52.03 170 PRO A CA 1
ATOM 1331 C C . PRO A 1 170 ? 35.426 12.780 -18.922 1.00 52.03 170 PRO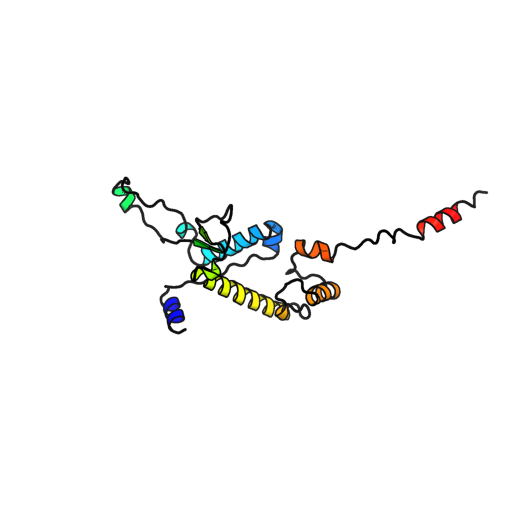 A C 1
ATOM 1333 O O . PRO A 1 170 ? 35.859 13.877 -19.262 1.00 52.03 170 PRO A O 1
ATOM 1336 N N . ASP A 1 171 ? 35.758 11.640 -19.532 1.00 56.09 171 ASP A N 1
ATOM 1337 C CA . ASP A 1 171 ? 36.760 11.525 -20.590 1.00 56.09 171 ASP A CA 1
ATOM 1338 C C . ASP A 1 171 ? 36.185 11.748 -22.008 1.00 56.09 171 ASP A C 1
ATOM 1340 O O . ASP A 1 171 ? 36.929 11.711 -22.988 1.00 56.09 171 ASP A O 1
ATOM 1344 N N . GLN A 1 172 ? 34.877 12.018 -22.147 1.00 50.78 172 GLN A N 1
ATOM 1345 C CA . GLN A 1 172 ? 34.233 12.415 -23.414 1.00 50.78 172 GLN A CA 1
ATOM 1346 C C . GLN A 1 172 ? 33.943 13.924 -23.500 1.00 50.78 172 GLN A C 1
ATOM 1348 O O . GLN A 1 172 ? 32.981 14.344 -24.144 1.00 50.78 172 GLN A O 1
ATOM 1353 N N . VAL A 1 173 ? 34.764 14.765 -22.870 1.00 50.09 173 VAL A N 1
ATOM 1354 C CA . VAL A 1 173 ? 34.831 16.179 -23.268 1.00 50.09 173 VAL A CA 1
ATOM 1355 C C . VAL A 1 173 ? 35.609 16.272 -24.584 1.00 50.09 173 VAL A C 1
ATOM 1357 O O . VAL A 1 173 ? 36.763 15.866 -24.667 1.00 50.09 173 VAL A O 1
ATOM 1360 N N . ASP A 1 174 ? 34.911 16.714 -25.628 1.00 55.75 174 ASP A N 1
ATOM 1361 C CA . ASP A 1 174 ? 35.302 16.762 -27.041 1.00 55.75 174 ASP A CA 1
ATOM 1362 C C . ASP A 1 174 ? 36.811 16.894 -27.336 1.00 55.75 174 ASP A C 1
ATOM 1364 O O . ASP A 1 174 ? 37.363 17.993 -27.376 1.00 55.75 174 ASP A O 1
ATOM 1368 N N . PHE A 1 175 ? 37.437 15.781 -27.740 1.00 49.12 175 PHE A N 1
ATOM 1369 C CA . PHE A 1 175 ? 38.754 15.749 -28.406 1.00 49.12 175 PHE A CA 1
ATOM 1370 C C . PHE A 1 175 ? 38.816 16.604 -29.693 1.00 49.12 175 PHE A C 1
ATOM 1372 O O . PHE A 1 175 ? 39.893 16.855 -30.226 1.00 49.12 175 PHE A O 1
ATOM 1379 N N . TRP A 1 176 ? 37.668 17.049 -30.211 1.00 47.94 176 TRP A N 1
ATOM 1380 C CA . TRP A 1 176 ? 37.556 17.861 -31.425 1.00 47.94 176 TRP A CA 1
ATOM 1381 C C . TRP A 1 176 ? 37.544 19.373 -31.160 1.00 47.94 176 TRP A C 1
ATOM 1383 O O . TRP A 1 176 ? 37.743 20.144 -32.098 1.00 47.94 176 TRP A O 1
ATOM 1393 N N . ALA A 1 177 ? 37.362 19.808 -29.907 1.00 52.50 177 ALA A N 1
ATOM 1394 C CA . ALA A 1 177 ? 37.333 21.231 -29.566 1.00 52.50 177 ALA A CA 1
ATOM 1395 C C . ALA A 1 177 ? 38.731 21.881 -29.607 1.00 52.50 177 ALA A C 1
ATOM 1397 O O . ALA A 1 177 ? 38.849 23.055 -29.950 1.00 52.50 177 ALA A O 1
ATOM 1398 N N . GLU A 1 178 ? 39.796 21.123 -29.319 1.00 48.34 178 GLU A N 1
ATOM 1399 C CA . GLU A 1 178 ? 41.178 21.631 -29.364 1.00 48.34 178 GLU A CA 1
ATOM 1400 C C . GLU A 1 178 ? 41.744 21.674 -30.795 1.00 48.34 178 GLU A C 1
ATOM 1402 O O . GLU A 1 178 ? 42.442 22.622 -31.151 1.00 48.34 178 GLU A O 1
ATOM 1407 N N . ALA A 1 179 ? 41.363 20.732 -31.666 1.00 49.50 179 ALA A N 1
ATOM 1408 C CA . ALA A 1 179 ? 41.841 20.688 -33.053 1.00 49.50 179 ALA A CA 1
ATOM 1409 C C . ALA A 1 179 ? 41.327 21.862 -33.917 1.00 49.50 179 ALA A C 1
ATOM 1411 O O . ALA A 1 179 ? 42.031 22.340 -34.804 1.00 49.50 179 ALA A O 1
ATOM 1412 N N . GLN A 1 180 ? 40.123 22.377 -33.639 1.00 48.28 180 GLN A N 1
ATOM 1413 C CA . GLN A 1 180 ? 39.554 23.532 -34.354 1.00 48.28 180 GLN A CA 1
ATOM 1414 C C . GLN A 1 180 ? 40.076 24.891 -33.856 1.00 48.28 180 GLN A C 1
ATOM 1416 O O . GLN A 1 180 ? 39.875 25.908 -34.528 1.00 48.28 180 GLN A O 1
ATOM 1421 N N . ALA A 1 181 ? 40.757 24.930 -32.706 1.00 52.59 181 ALA A N 1
ATOM 1422 C CA . ALA A 1 181 ? 41.382 26.146 -32.189 1.00 52.59 181 ALA A CA 1
ATOM 1423 C C . ALA A 1 181 ? 42.752 26.417 -32.842 1.00 52.59 181 ALA A C 1
ATOM 1425 O O . ALA A 1 181 ? 43.097 27.576 -33.066 1.00 52.59 181 ALA A O 1
ATOM 1426 N N . GLU A 1 182 ? 43.507 25.373 -33.206 1.00 50.75 182 GLU A N 1
ATOM 1427 C CA . GLU A 1 182 ? 44.812 25.520 -33.874 1.00 50.75 182 GLU A CA 1
ATOM 1428 C C . GLU A 1 182 ? 44.691 25.868 -35.369 1.00 50.75 182 GLU A C 1
ATOM 1430 O O . GLU A 1 182 ? 45.502 26.635 -35.892 1.00 50.75 182 GLU A O 1
ATOM 1435 N N . GLU A 1 183 ? 43.650 25.389 -36.058 1.00 48.88 183 GLU A N 1
ATOM 1436 C CA . GLU A 1 183 ? 43.464 25.649 -37.495 1.00 48.88 183 GLU A CA 1
ATOM 1437 C C . GLU A 1 183 ? 42.991 27.090 -37.788 1.00 48.88 183 GLU A C 1
ATOM 1439 O O . GLU A 1 183 ? 43.335 27.665 -38.819 1.00 48.88 183 GLU A O 1
ATOM 1444 N N . ASN A 1 184 ? 42.294 27.737 -36.845 1.00 52.12 184 ASN A N 1
ATOM 1445 C CA . ASN A 1 184 ? 41.834 29.128 -36.984 1.00 52.12 184 ASN A CA 1
ATOM 1446 C C . ASN A 1 184 ? 42.876 30.185 -36.561 1.00 52.12 184 ASN A C 1
ATOM 1448 O O . ASN A 1 184 ? 42.633 31.378 -36.731 1.00 52.12 184 ASN A O 1
ATOM 1452 N N . ALA A 1 185 ? 44.033 29.781 -36.025 1.00 54.50 185 ALA A N 1
ATOM 1453 C CA . ALA A 1 185 ? 45.078 30.697 -35.554 1.00 54.50 185 ALA A CA 1
ATOM 1454 C C . ALA A 1 185 ? 46.159 31.023 -36.610 1.00 54.50 185 ALA A C 1
ATOM 1456 O O . ALA A 1 185 ? 47.088 31.773 -36.317 1.00 54.50 185 ALA A O 1
ATOM 1457 N N . THR A 1 186 ? 46.073 30.470 -37.828 1.00 54.66 186 THR A N 1
ATOM 1458 C CA . THR A 1 186 ? 47.131 30.584 -38.857 1.00 54.66 186 THR A CA 1
ATOM 1459 C C . THR A 1 186 ? 46.753 31.372 -40.117 1.00 54.66 186 THR A C 1
ATOM 1461 O O . THR A 1 186 ? 47.504 31.350 -41.091 1.00 54.66 186 THR A O 1
ATOM 1464 N N . TRP A 1 187 ? 45.660 32.139 -40.108 1.00 43.69 187 TRP A N 1
ATOM 1465 C CA . TRP A 1 187 ? 45.320 33.039 -41.218 1.00 43.69 187 TRP A CA 1
ATOM 1466 C C . TRP A 1 187 ? 44.752 34.380 -40.732 1.00 43.69 187 TRP A C 1
ATOM 1468 O O . TRP A 1 187 ? 43.544 34.542 -40.593 1.00 43.69 187 TRP A O 1
ATOM 1478 N N . GLU A 1 188 ? 45.624 35.375 -40.562 1.00 43.75 188 GLU A N 1
ATOM 1479 C CA . GLU A 1 188 ? 45.272 36.774 -40.834 1.00 43.75 188 GLU A CA 1
ATOM 1480 C C . GLU A 1 188 ? 46.297 37.348 -41.840 1.00 43.75 188 GLU A C 1
ATOM 1482 O O . GLU A 1 188 ? 47.497 37.137 -41.643 1.00 43.75 188 GLU A O 1
ATOM 1487 N N . PRO A 1 189 ? 45.849 37.982 -42.944 1.00 52.53 189 PRO A N 1
ATOM 1488 C CA . PRO A 1 189 ? 46.710 38.573 -43.974 1.00 52.53 189 PRO A CA 1
ATOM 1489 C C . PRO A 1 189 ? 47.369 39.900 -43.567 1.00 52.53 189 PRO A C 1
ATOM 1491 O O . PRO A 1 189 ? 46.776 40.651 -42.761 1.00 52.53 189 PRO A O 1
#